Protein AF-A0A820ADG1-F1 (afdb_monomer_lite)

Sequence (226 aa):
MTRKYEKYTCQFKHDVLQEYRPGIYGYGFKALAKRFKIKGGHKLIMSCYRRWKGGVDSLKPTSKGCRSHTMTRQQVRHYILEFVGLMNNKYVAVDYNVSQEHIESVLKRKVPIRTIRRYGKECGITWKKPSEITSRDDTQPTAYAKRYDFVGAINGSQSIACMTLTPEDRNKWRIKGVRQRVINKWITDTLAPAINRLNIDNIYLICDKSRAHNKANMIQALRAGK

Foldseek 3Di:
DPPLLPPDQLVRLLVLLVQADPPDPCRQLQNSCVVVVRPVHSVNNVVQNVQDPNDSVSNPPDPPPDPPQPDDPVLLCVLQVVVLVVCVVLVHQDDLVNSQVSSCVVVVDHDDSVSSVVSCVVVVNDRDDPDPPPPDDVPDQPSDQFAKKKKWKDDDLDTQDIDIQTPVNCVVVVHPYDDPVNVVCCCVPPVVVSCVVVVDDDMDMDTDPDRPRDPVVVVVVNVVSD

pLDDT: mean 76.17, std 16.76, range [34.78, 95.75]

Organism: NCBI:txid392033

Secondary structure (DSSP, 8-state):
---TTTTS-HHHHHHHHHT--TT-TT-SHHHHHHHTT-TTHHHHHHHHHTT--SSGGGGS---------SS-HHHHIIIIIIHHHHHHHTTPPPPHHHHHHHHHHHHTS---HHHHHHHHHHTT-------------TTS--SS----EEEEEEETTEEEEEEEE-HHHHHHTT-SS--HHHHHHHIIIIIHHHHHHHT----EEEEE-S----HHHHHHHHHHT-

Structure (mmCIF, N/CA/C/O backbone):
data_AF-A0A820ADG1-F1
#
_entry.id   AF-A0A820ADG1-F1
#
loop_
_atom_site.group_PDB
_atom_site.id
_atom_site.type_symbol
_atom_site.label_atom_id
_atom_site.label_alt_id
_atom_site.label_comp_id
_atom_site.label_asym_id
_atom_site.label_entity_id
_atom_site.label_seq_id
_atom_site.pdbx_PDB_ins_code
_atom_site.Cartn_x
_atom_site.Cartn_y
_atom_site.Cartn_z
_atom_site.occupancy
_atom_site.B_iso_or_equiv
_atom_site.auth_seq_id
_atom_site.auth_comp_id
_atom_site.auth_asym_id
_atom_site.auth_atom_id
_atom_site.pdbx_PDB_model_num
ATOM 1 N N . MET A 1 1 ? -17.536 -9.922 18.199 1.00 36.53 1 MET A N 1
ATOM 2 C CA . MET A 1 1 ? -18.024 -9.525 19.541 1.00 36.53 1 MET A CA 1
ATOM 3 C C . MET A 1 1 ? -18.567 -8.101 19.494 1.00 36.53 1 MET A C 1
ATOM 5 O O . MET A 1 1 ? -17.816 -7.149 19.686 1.00 36.53 1 MET A O 1
ATOM 9 N N . THR A 1 2 ? -19.857 -7.940 19.206 1.00 39.31 2 THR A N 1
ATOM 10 C CA . THR A 1 2 ? -20.570 -6.656 19.297 1.00 39.31 2 THR A CA 1
ATOM 11 C C . THR A 1 2 ? -20.499 -6.187 20.748 1.00 39.31 2 THR A C 1
ATOM 13 O O . THR A 1 2 ? -20.926 -6.898 21.663 1.00 39.31 2 THR A O 1
ATOM 16 N N . ARG A 1 3 ? -19.857 -5.044 21.010 1.00 50.53 3 ARG A N 1
ATOM 17 C CA . ARG A 1 3 ? -19.701 -4.560 22.388 1.00 50.53 3 ARG A CA 1
ATOM 18 C C . ARG A 1 3 ? -21.098 -4.298 22.952 1.00 50.53 3 ARG A C 1
ATOM 20 O O . ARG A 1 3 ? -21.907 -3.647 22.302 1.00 50.53 3 ARG A O 1
ATOM 27 N N . LYS A 1 4 ? -21.354 -4.721 24.197 1.00 53.72 4 LYS A N 1
ATOM 28 C CA . LYS A 1 4 ? -22.643 -4.569 24.920 1.00 53.72 4 LYS A CA 1
ATOM 29 C C . LYS A 1 4 ? -23.212 -3.126 24.961 1.00 53.72 4 LYS A C 1
ATOM 31 O O . LYS A 1 4 ? -24.326 -2.930 25.429 1.00 53.72 4 LYS A O 1
ATOM 36 N N . TYR A 1 5 ? -22.453 -2.132 24.493 1.00 53.31 5 TYR A N 1
ATOM 37 C CA . TYR A 1 5 ? -22.743 -0.696 24.495 1.00 53.31 5 TYR A CA 1
ATOM 38 C C . TYR A 1 5 ? -23.613 -0.208 23.325 1.00 53.31 5 TYR A C 1
ATOM 40 O O . TYR A 1 5 ? -24.281 0.817 23.473 1.00 53.31 5 TYR A O 1
ATOM 48 N N . GLU A 1 6 ? -23.597 -0.902 22.183 1.00 63.75 6 GLU A N 1
ATOM 49 C CA . GLU A 1 6 ? -24.276 -0.460 20.947 1.00 63.75 6 GLU A CA 1
ATOM 50 C C . GLU A 1 6 ? -25.768 -0.800 20.922 1.00 63.75 6 GLU A C 1
ATOM 52 O O . GLU A 1 6 ? -26.510 -0.241 20.128 1.00 63.75 6 GLU A O 1
ATOM 57 N N . LYS A 1 7 ? -26.232 -1.667 21.831 1.00 77.50 7 LYS A N 1
ATOM 58 C CA . LYS A 1 7 ? -27.628 -2.123 21.840 1.00 77.50 7 LYS A CA 1
ATOM 59 C C . LYS A 1 7 ? -28.633 -1.038 22.261 1.00 77.50 7 LYS A C 1
ATOM 61 O O . LYS A 1 7 ? -29.805 -1.142 21.928 1.00 77.50 7 LYS A O 1
ATOM 66 N N . TYR A 1 8 ? -28.201 -0.029 23.015 1.00 85.75 8 TYR A N 1
ATOM 67 C CA . TYR A 1 8 ? -29.094 0.985 23.582 1.00 85.75 8 TYR A CA 1
ATOM 68 C C . TYR A 1 8 ? -28.907 2.331 22.880 1.00 85.75 8 TYR A C 1
ATOM 70 O O . TYR A 1 8 ? -27.770 2.817 22.775 1.00 85.75 8 TYR A O 1
ATOM 78 N N . THR A 1 9 ? -30.020 2.932 22.453 1.00 89.31 9 THR A N 1
ATOM 79 C CA . THR A 1 9 ? -30.062 4.257 21.822 1.00 89.31 9 THR A CA 1
ATOM 80 C C . THR A 1 9 ? -29.519 5.332 22.769 1.00 89.31 9 THR A C 1
ATOM 82 O O . THR A 1 9 ? -29.516 5.169 23.993 1.00 89.31 9 THR A O 1
ATOM 85 N N . CYS A 1 10 ? -29.001 6.432 22.212 1.00 90.19 10 CYS A N 1
ATOM 86 C CA . CYS A 1 10 ? -28.479 7.537 23.026 1.00 90.19 10 CYS A CA 1
ATOM 87 C C . CYS A 1 10 ? -29.585 8.190 23.860 1.00 90.19 10 CYS A C 1
ATOM 89 O O . CYS A 1 10 ? -29.335 8.530 25.012 1.00 90.19 10 CYS A O 1
ATOM 91 N N . GLN A 1 11 ? -30.799 8.268 23.307 1.00 91.12 11 GLN A N 1
ATOM 92 C CA . GLN A 1 11 ? -31.975 8.776 24.008 1.00 91.12 11 GLN A CA 1
ATOM 93 C C . GLN A 1 11 ? -32.309 7.924 25.234 1.00 91.12 11 GLN A C 1
ATOM 95 O O . GLN A 1 11 ? -32.298 8.431 26.343 1.00 91.12 11 GLN A O 1
ATOM 100 N N . PHE A 1 12 ? -32.423 6.603 25.073 1.00 92.56 12 PHE A N 1
A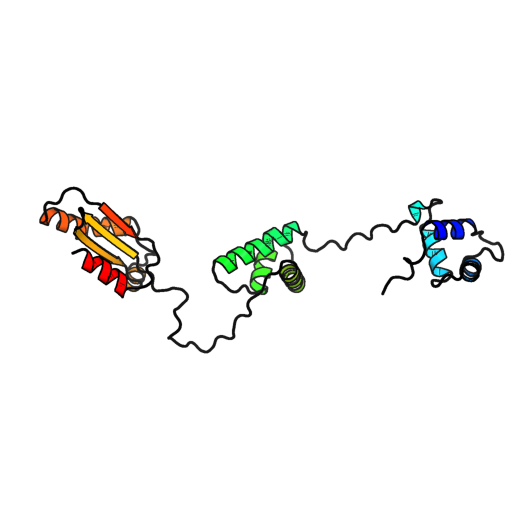TOM 101 C CA . PHE A 1 12 ? -32.692 5.710 26.202 1.00 92.56 12 PHE A CA 1
ATOM 102 C C . PHE A 1 12 ? -31.640 5.834 27.314 1.00 92.56 12 PHE A C 1
ATOM 104 O O . PHE A 1 12 ? -31.956 5.818 28.500 1.00 92.56 12 PHE A O 1
ATOM 111 N N . LYS A 1 13 ? -30.358 5.964 26.944 1.00 92.25 13 LYS A N 1
ATOM 112 C CA . LYS A 1 13 ? -29.290 6.198 27.926 1.00 92.25 13 LYS A CA 1
ATOM 113 C C . LYS A 1 13 ? -29.476 7.531 28.649 1.00 92.25 13 LYS A C 1
ATOM 115 O O . LYS A 1 13 ? -29.182 7.590 29.834 1.00 92.25 13 LYS A O 1
ATOM 120 N N . HIS A 1 14 ? -29.908 8.574 27.948 1.00 93.88 14 HIS A N 1
ATOM 121 C CA . HIS A 1 14 ? -30.173 9.880 28.536 1.00 93.88 14 HIS A CA 1
ATOM 122 C C . HIS A 1 14 ? -31.336 9.821 29.528 1.00 93.88 14 HIS A C 1
ATOM 124 O O . HIS A 1 14 ? -31.153 10.237 30.667 1.00 93.88 14 HIS A O 1
ATOM 130 N N . ASP A 1 15 ? -32.455 9.213 29.140 1.00 94.44 15 ASP A N 1
ATOM 131 C CA . ASP A 1 15 ? -33.653 9.105 29.979 1.00 94.44 15 ASP A CA 1
ATOM 132 C C . ASP A 1 15 ? -33.337 8.350 31.288 1.00 94.44 15 ASP A C 1
ATOM 134 O O . ASP A 1 15 ? -33.620 8.824 32.387 1.00 94.44 15 ASP A O 1
ATOM 138 N N . VAL A 1 16 ? -32.612 7.225 31.198 1.00 93.44 16 VAL A N 1
ATOM 139 C CA . VAL A 1 16 ? -32.161 6.460 32.379 1.00 93.44 16 VAL A CA 1
ATOM 140 C C . VAL A 1 16 ? -31.232 7.279 33.285 1.00 93.44 16 VAL A C 1
ATOM 142 O O . VAL A 1 16 ? -31.225 7.083 34.500 1.00 93.44 16 VAL A O 1
ATOM 145 N N . LEU A 1 17 ? -30.408 8.164 32.716 1.00 94.50 17 LEU A N 1
ATOM 146 C CA . LEU A 1 17 ? -29.489 9.005 33.487 1.00 94.50 17 LEU A CA 1
ATOM 147 C C . LEU A 1 17 ? -30.190 10.206 34.130 1.00 94.50 17 LEU A C 1
ATOM 149 O O . LEU A 1 17 ? -29.756 10.623 35.199 1.00 94.50 17 LEU A O 1
ATOM 153 N N . GLN A 1 18 ? -31.271 10.722 33.541 1.00 95.75 18 GLN A N 1
ATOM 154 C CA . GLN A 1 18 ? -32.097 11.761 34.164 1.00 95.75 18 GLN A CA 1
ATOM 155 C C . GLN A 1 18 ? -32.815 11.254 35.423 1.00 95.75 18 GLN A C 1
ATOM 157 O O . GLN A 1 18 ? -32.995 12.011 36.374 1.00 95.75 18 GLN A O 1
ATOM 162 N N . GLU A 1 19 ? -33.174 9.968 35.472 1.00 94.50 19 GLU A N 1
ATOM 163 C CA . GLU A 1 19 ? -33.769 9.358 36.669 1.00 94.50 19 GLU A CA 1
ATOM 164 C C . GLU A 1 19 ? -32.768 9.142 37.815 1.00 94.50 19 GLU A C 1
ATOM 166 O O . GLU A 1 19 ? -33.169 8.870 38.947 1.00 94.50 19 GLU A O 1
ATOM 171 N N . TYR A 1 20 ? -31.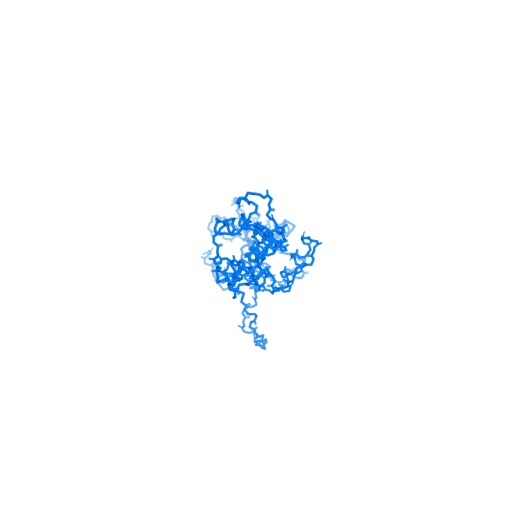462 9.237 37.559 1.00 95.31 20 TYR A N 1
ATOM 172 C CA . TYR A 1 20 ? -30.458 8.989 38.586 1.00 95.31 20 TYR A CA 1
ATOM 173 C C . TYR A 1 20 ? -30.462 10.081 39.660 1.00 95.31 20 TYR A C 1
ATOM 175 O O . TYR A 1 20 ? -30.206 11.251 39.384 1.00 95.31 20 TYR A O 1
ATOM 183 N N . ARG A 1 21 ? -30.676 9.669 40.916 1.00 93.38 21 ARG A N 1
ATOM 184 C CA . ARG A 1 21 ? -30.591 10.540 42.094 1.00 93.38 21 ARG A CA 1
ATOM 185 C C . ARG A 1 21 ? -29.588 9.962 43.097 1.00 93.38 21 ARG A C 1
ATOM 187 O O . ARG A 1 21 ? -29.836 8.877 43.635 1.00 93.38 21 ARG A O 1
ATOM 194 N N . PRO A 1 22 ? -28.447 10.631 43.348 1.00 92.62 22 PRO A N 1
ATOM 195 C CA . PRO A 1 22 ? -27.468 10.145 44.313 1.00 92.62 22 PRO A CA 1
ATOM 196 C C . PRO A 1 22 ? -28.061 10.162 45.730 1.00 92.62 22 PRO A C 1
ATOM 198 O O . PRO A 1 22 ? -28.777 11.085 46.097 1.00 92.62 22 PRO A O 1
ATOM 201 N N . GLY A 1 23 ? -27.777 9.125 46.521 1.00 90.00 23 GLY A N 1
ATOM 202 C CA . GLY A 1 23 ? -28.215 9.029 47.922 1.00 90.00 23 GLY A CA 1
ATOM 203 C C . GLY A 1 23 ? -29.664 8.578 48.147 1.00 90.00 23 GLY A C 1
ATOM 204 O O . GLY A 1 23 ? -30.010 8.256 49.278 1.00 90.00 23 GLY A O 1
ATOM 205 N N . ILE A 1 24 ? -30.498 8.476 47.105 1.00 94.06 24 ILE A N 1
ATOM 206 C CA . ILE A 1 24 ? -31.894 8.031 47.244 1.00 94.06 24 ILE A CA 1
ATOM 207 C C . ILE A 1 24 ? -32.010 6.531 46.948 1.00 94.06 24 ILE A C 1
ATOM 209 O O . ILE A 1 24 ? -31.574 6.038 45.899 1.00 94.06 24 ILE A O 1
ATOM 213 N N . TYR A 1 25 ? -32.631 5.790 47.870 1.00 91.62 25 TYR A N 1
ATOM 214 C CA . TYR A 1 25 ? -32.909 4.366 47.691 1.00 91.62 25 TYR A CA 1
ATOM 215 C C . TYR A 1 25 ? -33.755 4.125 46.429 1.00 91.62 25 TYR A C 1
ATOM 217 O O . TYR A 1 25 ? -34.696 4.858 46.145 1.00 91.62 25 TYR A O 1
ATOM 225 N N . GLY A 1 26 ? -33.402 3.109 45.637 1.00 91.69 26 GLY A N 1
ATOM 226 C CA . GLY A 1 26 ? -34.110 2.780 44.390 1.00 91.69 26 GLY A CA 1
ATOM 227 C C . GLY A 1 26 ? -33.706 3.596 43.152 1.00 91.69 26 GLY A C 1
ATOM 228 O O . GLY A 1 26 ? -33.963 3.142 42.038 1.00 91.69 26 GLY A O 1
ATOM 229 N N . TYR A 1 27 ? -32.987 4.714 43.310 1.00 94.31 27 TYR A N 1
ATOM 230 C CA . TYR A 1 27 ? -32.536 5.570 42.194 1.00 94.31 27 TYR A CA 1
ATOM 231 C C . TYR A 1 27 ? -31.029 5.488 41.912 1.00 94.31 27 TYR A C 1
ATOM 233 O O . TYR A 1 27 ? -30.509 6.156 41.020 1.00 94.31 27 TYR A O 1
ATOM 241 N N . GLY A 1 28 ? -30.304 4.628 42.633 1.00 95.00 28 GLY A N 1
ATOM 242 C CA . GLY A 1 28 ? -28.895 4.349 42.360 1.00 95.00 28 GLY A CA 1
ATOM 243 C C . GLY A 1 28 ? -28.675 3.508 41.093 1.00 95.00 28 GLY A C 1
ATOM 244 O O . GLY A 1 28 ? -29.550 2.761 40.652 1.00 95.00 28 GLY A O 1
ATOM 245 N N . PHE A 1 29 ? -27.454 3.522 40.542 1.00 95.19 29 PHE A N 1
ATOM 246 C CA . PHE A 1 29 ? -27.116 2.808 39.296 1.00 95.19 29 PHE A CA 1
ATOM 247 C C . PHE A 1 29 ? -27.457 1.307 39.303 1.00 95.19 29 PHE A C 1
ATOM 249 O O . PHE A 1 29 ? -27.798 0.743 38.264 1.00 95.19 29 PHE A O 1
ATOM 256 N N . LYS A 1 30 ? -27.355 0.632 40.457 1.00 95.00 30 LYS A N 1
ATOM 257 C CA . LYS A 1 30 ? -27.732 -0.788 40.600 1.00 95.00 30 LYS A CA 1
ATOM 258 C C . LYS A 1 30 ? -29.237 -0.999 40.453 1.00 95.00 30 LYS A C 1
ATOM 260 O O . LYS A 1 30 ? -29.646 -1.920 39.748 1.00 95.00 30 LYS A O 1
ATOM 265 N N . ALA A 1 31 ? -30.035 -0.143 41.082 1.00 95.00 31 ALA A N 1
ATOM 266 C CA . ALA A 1 31 ? -31.487 -0.220 41.031 1.00 95.00 31 ALA A CA 1
ATOM 267 C C . ALA A 1 31 ? -32.005 0.114 39.626 1.00 95.00 31 ALA A C 1
ATOM 269 O O . ALA A 1 31 ? -32.761 -0.673 39.059 1.00 95.00 31 ALA A O 1
ATOM 270 N N . LEU A 1 32 ? -31.485 1.181 39.008 1.00 94.69 32 LEU A N 1
ATOM 271 C CA . LEU A 1 32 ? -31.807 1.541 37.624 1.00 94.69 32 LEU A CA 1
ATOM 272 C C . LEU A 1 32 ? -31.445 0.415 36.646 1.00 94.69 32 LEU A C 1
ATOM 274 O O . LEU A 1 32 ? -32.264 0.017 35.823 1.00 94.69 32 LEU A O 1
ATOM 278 N N . ALA A 1 33 ? -30.259 -0.187 36.774 1.00 94.75 33 ALA A N 1
ATOM 279 C CA . ALA A 1 33 ? -29.868 -1.299 35.908 1.00 94.75 33 ALA A CA 1
ATOM 280 C C . ALA A 1 33 ? -30.794 -2.519 36.034 1.00 94.75 33 ALA A C 1
ATOM 282 O O . ALA A 1 33 ? -31.045 -3.190 35.030 1.00 94.75 33 ALA A O 1
ATOM 283 N N . LYS A 1 34 ? -31.299 -2.802 37.244 1.00 94.56 34 LYS A N 1
ATOM 284 C CA . LYS A 1 34 ? -32.263 -3.880 37.496 1.00 94.56 34 LYS A CA 1
ATOM 285 C C . LYS A 1 34 ? -33.636 -3.540 36.908 1.00 94.56 34 LYS A C 1
ATOM 287 O O . LYS A 1 34 ? -34.185 -4.357 36.174 1.00 94.56 34 LYS A O 1
ATOM 292 N N . ARG A 1 35 ? -34.145 -2.330 37.167 1.00 94.12 35 ARG A N 1
ATOM 293 C CA . ARG A 1 35 ? -35.450 -1.837 36.690 1.00 94.12 35 ARG A CA 1
ATOM 294 C C . ARG A 1 35 ? -35.535 -1.842 35.163 1.00 94.12 35 ARG A C 1
ATOM 296 O O . ARG A 1 35 ? -36.468 -2.400 34.601 1.00 94.12 35 ARG A O 1
ATOM 303 N N . PHE A 1 36 ? -34.500 -1.331 34.500 1.00 92.12 36 PHE A N 1
ATOM 304 C CA . PHE A 1 36 ? -34.411 -1.259 33.039 1.00 92.12 36 PHE A CA 1
ATOM 305 C C . PHE A 1 36 ? -33.812 -2.516 32.377 1.00 92.12 36 PHE A C 1
ATOM 307 O O . PHE A 1 36 ? -33.545 -2.513 31.175 1.00 92.12 36 PHE A O 1
ATOM 314 N N . LYS A 1 37 ? -33.571 -3.596 33.139 1.00 92.56 37 LYS A N 1
ATOM 315 C CA . LYS A 1 37 ? -33.040 -4.887 32.647 1.00 92.56 37 LYS A CA 1
ATOM 316 C C . LYS A 1 37 ? -31.801 -4.733 31.742 1.00 92.56 37 LYS A C 1
ATOM 318 O O . LYS A 1 37 ? -31.678 -5.350 30.679 1.00 92.56 37 LYS A O 1
ATOM 323 N N . ILE A 1 38 ? -30.851 -3.892 32.155 1.00 89.62 38 ILE A N 1
ATOM 324 C CA . ILE A 1 38 ? -29.681 -3.548 31.339 1.00 89.62 38 ILE A CA 1
ATOM 325 C C . ILE A 1 38 ? -28.630 -4.667 31.404 1.00 89.62 38 ILE A C 1
ATOM 327 O O . ILE A 1 38 ? -28.031 -4.908 32.450 1.00 89.62 38 ILE A O 1
ATOM 331 N N . LYS A 1 39 ? -28.311 -5.310 30.265 1.00 85.81 39 LYS A N 1
ATOM 332 C CA . LYS A 1 39 ? -27.361 -6.451 30.190 1.00 85.81 39 LYS A CA 1
ATOM 333 C C . LYS A 1 39 ? -25.923 -6.121 30.631 1.00 85.81 39 LYS A C 1
ATOM 335 O O . LYS A 1 39 ? -25.138 -7.023 30.919 1.00 85.81 39 LYS A O 1
ATOM 340 N N . GLY A 1 40 ? -25.541 -4.844 30.626 1.00 82.94 40 GLY A N 1
ATOM 341 C CA . GLY A 1 40 ? -24.247 -4.357 31.125 1.00 82.94 40 GLY A CA 1
ATOM 342 C C . GLY A 1 40 ? -24.234 -4.020 32.621 1.00 82.94 40 GLY A C 1
ATOM 343 O O . GLY A 1 40 ? -23.177 -3.680 33.156 1.00 82.94 40 GLY A O 1
ATOM 344 N N . GLY A 1 41 ? -25.389 -4.108 33.287 1.00 91.69 41 GLY A N 1
ATOM 345 C CA . GLY A 1 41 ? -25.562 -3.781 34.696 1.00 91.69 41 GLY A CA 1
ATOM 346 C C . GLY A 1 41 ? -25.236 -2.323 35.036 1.00 91.69 41 GLY A C 1
ATOM 347 O O . GLY A 1 41 ? -25.124 -1.453 34.171 1.00 91.69 41 GLY A O 1
ATOM 348 N N . HIS A 1 42 ? -25.025 -2.068 36.328 1.00 92.38 42 HIS A N 1
ATOM 349 C CA . HIS A 1 42 ? -24.721 -0.735 36.858 1.00 92.38 42 HIS A CA 1
ATOM 350 C C . HIS A 1 42 ? -23.409 -0.144 36.320 1.00 92.38 42 HIS A C 1
ATOM 352 O O . HIS A 1 42 ? -23.300 1.070 36.185 1.00 92.38 42 HIS A O 1
ATOM 358 N N . LYS A 1 43 ? -22.422 -0.985 35.968 1.00 92.88 43 LYS A N 1
ATOM 359 C CA . LYS A 1 43 ? -21.133 -0.537 35.410 1.00 92.88 43 LYS A CA 1
ATOM 360 C C . LYS A 1 43 ? -21.313 0.213 34.088 1.00 92.88 43 LYS A C 1
ATOM 362 O O . LYS A 1 43 ? -20.582 1.165 33.827 1.00 92.88 43 LYS A O 1
ATOM 367 N N . LEU A 1 44 ? -22.290 -0.201 33.273 1.00 90.31 44 LEU A N 1
ATOM 368 C CA . LEU A 1 44 ? -22.624 0.470 32.016 1.00 90.31 44 LEU A CA 1
ATOM 369 C C . LEU A 1 44 ? -23.220 1.857 32.262 1.00 90.31 44 LEU A C 1
ATOM 371 O O . LEU A 1 44 ? -22.814 2.820 31.619 1.00 90.31 44 LEU A O 1
ATOM 375 N N . ILE A 1 45 ? -24.167 1.958 33.197 1.00 92.06 45 ILE A N 1
ATOM 376 C CA . ILE A 1 45 ? -24.803 3.236 33.532 1.00 92.06 45 ILE A CA 1
ATOM 377 C C . ILE A 1 45 ? -23.761 4.184 34.124 1.00 92.06 45 ILE A C 1
ATOM 379 O O . ILE A 1 45 ? -23.636 5.310 33.662 1.00 92.06 45 ILE A O 1
ATOM 383 N N . MET A 1 46 ? -22.929 3.700 35.048 1.00 93.44 46 MET A N 1
ATOM 384 C CA . MET A 1 46 ? -21.858 4.487 35.660 1.00 93.44 46 MET A CA 1
ATOM 385 C C . MET A 1 46 ? -20.860 5.027 34.621 1.00 93.44 46 MET A C 1
ATOM 387 O O . MET A 1 46 ? -20.454 6.184 34.701 1.00 93.44 46 MET A O 1
ATOM 391 N N . SER A 1 47 ? -20.467 4.227 33.622 1.00 90.75 47 SER A N 1
AT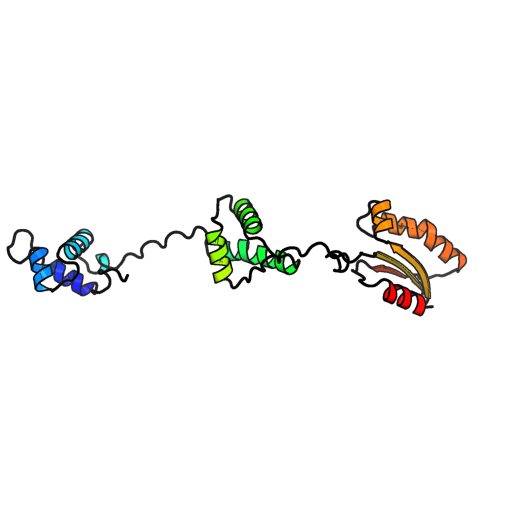OM 392 C CA . SER A 1 47 ? -19.561 4.692 32.559 1.00 90.75 47 SER A CA 1
ATOM 393 C C . SER A 1 47 ? -20.223 5.662 31.575 1.00 90.75 47 SER A C 1
ATOM 395 O O . SER A 1 47 ? -19.535 6.478 30.958 1.00 90.75 47 SER A O 1
ATOM 397 N N . CYS A 1 48 ? -21.547 5.594 31.414 1.00 90.75 48 CYS A N 1
ATOM 398 C CA . CYS A 1 48 ? -22.306 6.590 30.662 1.00 90.75 48 CYS A CA 1
ATOM 399 C C . CYS A 1 48 ? -22.441 7.887 31.461 1.00 90.75 48 CYS A C 1
ATOM 401 O O . CYS A 1 48 ? -22.110 8.932 30.920 1.00 90.75 48 CYS A O 1
ATOM 403 N N . TYR A 1 49 ? -22.788 7.810 32.748 1.00 93.69 49 TYR A N 1
ATOM 404 C CA . TYR A 1 49 ? -22.876 8.958 33.651 1.00 93.69 49 TYR A CA 1
ATOM 405 C C . TYR A 1 49 ? -21.567 9.755 33.691 1.00 93.69 49 TYR A C 1
ATOM 407 O O . TYR A 1 49 ? -21.579 10.961 33.501 1.00 93.69 49 TYR A O 1
ATOM 415 N N . ARG A 1 50 ? -20.411 9.083 33.803 1.00 92.94 50 ARG A N 1
ATOM 416 C CA . ARG A 1 50 ? -19.090 9.748 33.774 1.00 92.94 50 ARG A CA 1
ATOM 417 C C . ARG A 1 50 ? -18.795 10.524 32.484 1.00 92.94 50 ARG A C 1
ATOM 419 O O . ARG A 1 50 ? -17.958 11.417 32.501 1.00 92.94 50 ARG A O 1
ATOM 426 N N . ARG A 1 51 ? -19.409 10.145 31.360 1.00 89.69 51 ARG A N 1
ATOM 427 C CA . ARG A 1 51 ? -19.252 10.832 30.063 1.00 89.69 51 ARG A CA 1
ATOM 428 C C . ARG A 1 51 ? -20.364 11.845 29.800 1.00 89.69 51 ARG A C 1
ATOM 430 O O . ARG A 1 51 ? -20.221 12.675 28.908 1.00 89.69 51 ARG A O 1
ATOM 437 N N . TRP A 1 52 ? -21.464 11.744 30.536 1.00 93.44 52 TRP A N 1
ATOM 438 C CA . TRP A 1 52 ? -22.658 12.535 30.328 1.00 93.44 52 TRP A CA 1
ATOM 439 C C . TRP A 1 52 ? -22.441 13.951 30.855 1.00 93.44 52 TRP A C 1
ATOM 441 O O . TRP A 1 52 ? -22.123 14.150 32.022 1.00 93.44 52 TRP A O 1
ATOM 451 N N . LYS A 1 53 ? -22.617 14.936 29.976 1.00 91.44 53 LYS A N 1
ATOM 452 C CA . LYS A 1 53 ? -22.512 16.368 30.294 1.00 91.44 53 LYS A CA 1
ATOM 453 C C . LYS A 1 53 ? -23.888 17.044 30.311 1.00 91.44 53 LYS A C 1
ATOM 455 O O . LYS A 1 53 ? -24.023 18.177 29.873 1.00 91.44 53 LYS A O 1
ATOM 460 N N . GLY A 1 54 ? -24.930 16.315 30.711 1.00 90.19 54 GLY A N 1
ATOM 461 C CA . GLY A 1 54 ? -26.309 16.817 30.773 1.00 90.19 54 GLY A CA 1
ATOM 462 C C . GLY A 1 54 ? -27.123 16.681 29.478 1.00 90.19 54 GLY A C 1
ATOM 463 O O . GLY A 1 54 ? -28.342 16.622 29.551 1.00 90.19 54 GLY A O 1
ATOM 464 N N . GLY A 1 55 ? -26.494 16.523 28.307 1.00 91.56 55 GLY A N 1
ATOM 465 C CA . GLY A 1 55 ? -27.194 16.399 27.014 1.00 91.56 55 GLY A CA 1
ATOM 466 C C . GLY A 1 55 ? -27.048 15.037 26.323 1.00 91.56 55 GLY A C 1
ATOM 467 O O . GLY A 1 55 ? -26.077 14.311 26.562 1.00 91.56 55 GLY A O 1
ATOM 468 N N . VAL A 1 56 ? -27.976 14.708 25.417 1.00 91.56 56 VAL A N 1
ATOM 469 C CA . VAL A 1 56 ? -27.953 13.477 24.592 1.00 91.56 56 VAL A CA 1
ATOM 470 C C . VAL A 1 56 ? -26.681 13.394 23.739 1.00 91.56 56 VAL A C 1
ATOM 472 O O . VAL A 1 56 ? -26.106 12.317 23.573 1.00 91.56 56 VAL A O 1
ATOM 475 N N . ASP A 1 57 ? -26.185 14.536 23.258 1.00 87.19 5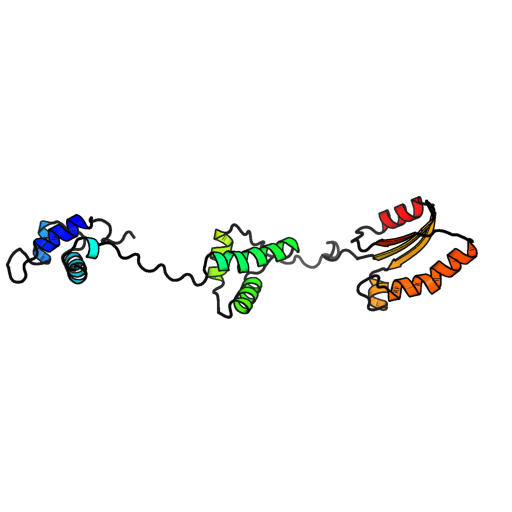7 ASP A N 1
ATOM 476 C CA . ASP A 1 57 ? -24.995 14.612 22.404 1.00 87.19 57 ASP A CA 1
ATOM 477 C C . ASP A 1 57 ? -23.731 14.078 23.076 1.00 87.19 57 ASP A C 1
ATOM 479 O O . ASP A 1 57 ? -22.911 13.428 22.430 1.00 87.19 57 ASP A O 1
ATOM 483 N N . SER A 1 58 ? -23.606 14.253 24.392 1.00 88.50 58 SER A N 1
ATOM 484 C CA . SER A 1 58 ? -22.460 13.743 25.157 1.00 88.50 58 SER A CA 1
ATOM 485 C C . SER A 1 58 ? -22.402 12.208 25.229 1.00 88.50 58 SER A C 1
ATOM 487 O O . SER A 1 58 ? -21.358 11.629 25.534 1.00 88.50 58 SER A O 1
ATOM 489 N N . LEU A 1 59 ? -23.513 11.534 24.916 1.00 87.88 59 LEU A N 1
ATOM 490 C CA . LEU A 1 59 ? -23.625 10.075 24.897 1.00 87.88 59 LEU A CA 1
ATOM 491 C C . LEU A 1 59 ? -23.437 9.480 23.502 1.00 87.88 59 LEU A C 1
ATOM 493 O O . LEU A 1 59 ? -23.321 8.250 23.389 1.00 87.88 59 LEU A O 1
ATOM 497 N N . LYS A 1 60 ? -23.379 10.320 22.457 1.00 85.69 60 LYS A N 1
ATOM 498 C CA . LYS A 1 60 ? -23.077 9.864 21.102 1.00 85.69 60 LYS A CA 1
ATOM 499 C C . LYS A 1 60 ? -21.725 9.148 21.113 1.00 85.69 60 LYS A C 1
ATOM 501 O O . LYS A 1 60 ? -20.797 9.567 21.814 1.00 85.69 60 LYS A O 1
ATOM 506 N N . PRO A 1 61 ? -21.595 8.021 20.395 1.00 77.69 61 PRO A N 1
ATOM 507 C CA . PRO A 1 61 ? -20.310 7.363 20.270 1.00 77.69 61 PRO A CA 1
ATOM 508 C C . PRO A 1 61 ? -19.343 8.358 19.634 1.00 77.69 61 PRO A C 1
ATOM 510 O O . PRO A 1 61 ? -19.487 8.707 18.466 1.00 77.69 61 PRO A O 1
ATOM 513 N N . THR A 1 62 ? -18.349 8.813 20.397 1.00 68.00 62 THR A N 1
ATOM 514 C CA . THR A 1 62 ? -17.189 9.453 19.795 1.00 68.00 62 THR A CA 1
ATOM 515 C C . THR A 1 62 ? -16.611 8.440 18.826 1.00 68.00 62 THR A C 1
ATOM 517 O O . THR A 1 62 ? -16.367 7.286 19.205 1.00 68.00 62 THR A O 1
ATOM 520 N N . SER A 1 63 ? -16.465 8.840 17.560 1.00 58.12 63 SER A N 1
ATOM 521 C CA . SER A 1 63 ? -15.743 8.053 16.571 1.00 58.12 63 SER A CA 1
ATOM 522 C C . SER A 1 63 ? -14.400 7.743 17.207 1.00 58.12 63 SER A C 1
ATOM 524 O O . SER A 1 63 ? -13.571 8.638 17.379 1.00 58.12 63 SER A O 1
ATOM 526 N N . LYS A 1 64 ? -14.218 6.507 17.683 1.00 56.22 64 LYS A N 1
ATOM 527 C CA . LYS A 1 64 ? -12.927 6.083 18.212 1.00 56.22 64 LYS A CA 1
ATOM 528 C C . LYS A 1 64 ? -11.967 6.377 17.090 1.00 56.22 64 LYS A C 1
ATOM 530 O O . LYS A 1 64 ? -12.170 5.816 16.014 1.00 56.22 64 LYS A O 1
ATOM 535 N N . GLY A 1 65 ? -11.029 7.295 17.335 1.00 43.50 65 GLY A N 1
ATOM 536 C CA . GLY A 1 65 ? -10.037 7.688 16.351 1.00 43.50 65 GLY A CA 1
ATOM 537 C C . GLY A 1 65 ? -9.577 6.416 15.674 1.00 43.50 65 GLY A C 1
ATOM 538 O O . GLY A 1 65 ? -9.122 5.488 16.355 1.00 43.50 65 GLY A O 1
ATOM 539 N N . CYS A 1 66 ? -9.872 6.306 14.375 1.00 45.78 66 CYS A N 1
ATOM 540 C CA . CYS A 1 66 ? -9.443 5.166 13.592 1.00 45.78 66 CYS A CA 1
ATOM 541 C C . CYS A 1 66 ? -7.973 4.991 13.936 1.00 45.78 66 CYS A C 1
ATOM 543 O O . CYS A 1 66 ? -7.234 5.972 13.845 1.00 45.78 66 CYS A O 1
ATOM 545 N N . ARG A 1 67 ? -7.575 3.801 14.419 1.00 53.06 67 ARG A N 1
ATOM 546 C CA . ARG A 1 67 ? -6.158 3.485 14.642 1.00 53.06 67 ARG A CA 1
ATOM 547 C C . ARG A 1 67 ? -5.427 4.034 13.435 1.00 53.06 67 ARG A C 1
ATOM 549 O O . ARG A 1 67 ? -5.723 3.565 12.332 1.00 53.06 67 ARG A O 1
ATOM 556 N N . SER A 1 68 ? -4.590 5.051 13.645 1.00 54.44 68 SER A N 1
ATOM 557 C CA . SER A 1 68 ? -3.892 5.724 12.562 1.00 54.44 68 SER A CA 1
ATOM 558 C C . SER A 1 68 ? -3.233 4.621 11.757 1.00 54.44 68 SER A C 1
ATOM 560 O O . SER A 1 68 ? -2.424 3.843 12.268 1.00 54.44 68 SER A O 1
ATOM 562 N N . HIS A 1 69 ? -3.722 4.416 10.536 1.00 57.50 69 HIS A N 1
ATOM 563 C CA . HIS A 1 69 ? -3.116 3.413 9.691 1.00 57.50 69 HIS A CA 1
ATOM 564 C C . HIS A 1 69 ? -1.671 3.843 9.503 1.00 57.50 69 HIS A C 1
ATOM 566 O O . HIS A 1 69 ? -1.400 5.013 9.239 1.00 57.50 69 HIS A O 1
ATOM 572 N N . THR A 1 70 ? -0.746 2.896 9.667 1.00 65.44 70 THR A N 1
ATOM 573 C CA . THR A 1 70 ? 0.688 3.146 9.496 1.00 65.44 70 THR A CA 1
ATOM 574 C C . THR A 1 70 ? 0.967 3.827 8.155 1.00 65.44 70 THR A C 1
ATOM 576 O O . THR A 1 70 ? 1.919 4.584 8.053 1.00 65.44 70 THR A O 1
ATOM 579 N N . MET A 1 71 ? 0.105 3.623 7.151 1.00 69.38 71 MET A N 1
ATOM 580 C CA . MET A 1 71 ? 0.096 4.356 5.889 1.00 69.38 71 MET A CA 1
ATOM 581 C C . MET A 1 71 ? -1.308 4.872 5.561 1.00 69.38 71 MET A C 1
ATOM 583 O O . MET A 1 71 ? -2.305 4.182 5.792 1.00 69.38 71 MET A O 1
ATOM 587 N N . THR A 1 72 ? -1.393 6.067 4.973 1.00 78.69 72 THR A N 1
ATOM 588 C CA . THR A 1 72 ? -2.644 6.546 4.366 1.00 78.69 72 THR A CA 1
ATOM 589 C C . THR A 1 72 ? -2.948 5.751 3.092 1.00 78.69 72 THR A C 1
ATOM 591 O O . THR A 1 72 ? -2.046 5.194 2.464 1.00 78.69 72 THR A O 1
ATOM 594 N N . ARG A 1 73 ? -4.215 5.707 2.659 1.00 72.19 73 ARG A N 1
ATOM 595 C CA . ARG A 1 73 ? -4.590 5.038 1.395 1.00 72.19 73 ARG A CA 1
ATOM 596 C C . ARG A 1 73 ? -3.843 5.605 0.182 1.00 72.19 73 ARG A C 1
ATOM 598 O O . ARG A 1 73 ? -3.477 4.849 -0.710 1.00 72.19 73 ARG A O 1
ATOM 605 N N . GLN A 1 74 ? -3.589 6.914 0.165 1.00 78.88 74 GLN A N 1
ATOM 606 C CA . GLN A 1 74 ? -2.809 7.562 -0.893 1.00 78.88 74 GLN A CA 1
ATOM 607 C C . GLN A 1 74 ? -1.354 7.078 -0.898 1.00 78.88 74 GLN A C 1
ATOM 609 O O . GLN A 1 74 ? -0.843 6.717 -1.952 1.00 78.88 74 GLN A O 1
ATOM 614 N N . GLN A 1 75 ? -0.721 6.980 0.276 1.00 81.19 75 GLN A N 1
ATOM 615 C CA . GLN A 1 75 ? 0.639 6.443 0.400 1.00 81.19 75 GLN A CA 1
ATOM 616 C C . GLN A 1 75 ? 0.715 4.979 -0.042 1.00 81.19 75 GLN A C 1
ATOM 618 O O . GLN A 1 75 ? 1.677 4.583 -0.690 1.00 81.19 75 GLN A O 1
ATOM 623 N N . VAL A 1 76 ? -0.300 4.175 0.282 1.00 77.31 76 VAL A N 1
ATOM 624 C CA . VAL A 1 76 ? -0.396 2.785 -0.189 1.00 77.31 76 VAL A CA 1
ATOM 625 C C . VAL A 1 76 ? -0.460 2.735 -1.710 1.00 77.31 76 VAL A C 1
ATOM 627 O O . VAL A 1 76 ? 0.282 1.979 -2.330 1.00 77.31 76 VAL A O 1
ATOM 630 N N . ARG A 1 77 ? -1.315 3.561 -2.318 1.00 77.38 77 ARG A N 1
ATOM 631 C CA . ARG A 1 77 ? -1.474 3.591 -3.770 1.00 77.38 77 ARG A CA 1
ATOM 632 C C . ARG A 1 77 ? -0.185 4.002 -4.473 1.00 77.38 77 ARG A C 1
ATOM 634 O O . ARG A 1 77 ? 0.251 3.294 -5.366 1.00 77.38 77 ARG A O 1
ATOM 641 N N . HIS A 1 78 ? 0.436 5.091 -4.042 1.00 81.31 78 HIS A N 1
ATOM 642 C CA . HIS A 1 78 ? 1.628 5.606 -4.704 1.00 81.31 78 HIS A CA 1
ATOM 643 C C . HIS A 1 78 ? 2.828 4.666 -4.511 1.00 81.31 78 HIS A C 1
ATOM 645 O O . HIS A 1 78 ? 3.393 4.175 -5.476 1.00 81.31 78 HIS A O 1
ATOM 651 N N . TYR A 1 79 ? 3.165 4.298 -3.272 1.00 82.88 79 TYR A N 1
ATOM 652 C CA . TYR A 1 79 ? 4.419 3.580 -3.015 1.00 82.88 79 TYR A CA 1
ATOM 653 C C . TYR A 1 79 ? 4.344 2.067 -3.222 1.00 82.88 79 TYR A C 1
ATOM 655 O O . TYR A 1 79 ? 5.363 1.450 -3.513 1.00 82.88 79 TYR A O 1
ATOM 663 N N . ILE A 1 80 ? 3.168 1.451 -3.061 1.00 80.69 80 ILE A N 1
ATOM 664 C CA . ILE A 1 80 ? 3.025 -0.003 -3.228 1.00 80.69 80 ILE A CA 1
ATOM 665 C C . ILE A 1 80 ? 2.565 -0.328 -4.647 1.00 80.69 80 ILE A C 1
ATOM 667 O O . ILE A 1 80 ? 3.198 -1.147 -5.309 1.00 80.69 80 ILE A O 1
ATOM 671 N N . LEU A 1 81 ? 1.489 0.300 -5.137 1.00 80.19 81 LEU A N 1
ATOM 672 C CA . LEU A 1 81 ? 0.930 -0.081 -6.439 1.00 80.19 81 LEU A CA 1
ATOM 673 C C . LEU A 1 81 ? 1.790 0.378 -7.608 1.00 80.19 81 LEU A C 1
ATOM 675 O O . LEU A 1 81 ? 1.957 -0.402 -8.541 1.00 80.19 81 LEU A O 1
ATOM 679 N N . GLU A 1 82 ? 2.361 1.585 -7.574 1.00 83.00 82 GLU A N 1
ATOM 680 C CA . GLU A 1 82 ? 3.237 2.016 -8.671 1.00 83.00 82 GLU A CA 1
ATOM 681 C C . GLU A 1 82 ? 4.521 1.196 -8.699 1.00 83.00 82 GLU A C 1
ATOM 683 O O . GLU A 1 82 ? 4.916 0.735 -9.765 1.00 83.00 82 GLU A O 1
ATOM 688 N N . PHE A 1 83 ? 5.131 0.928 -7.541 1.00 82.19 83 PHE A N 1
ATOM 689 C CA . PHE A 1 83 ? 6.327 0.090 -7.469 1.00 82.19 83 PHE A CA 1
ATOM 690 C C . PHE A 1 83 ? 6.064 -1.322 -8.007 1.00 82.19 83 PHE A C 1
ATOM 692 O O . PHE A 1 83 ? 6.786 -1.805 -8.880 1.00 82.19 83 PHE A O 1
ATOM 699 N N . VAL A 1 84 ? 4.990 -1.970 -7.547 1.00 75.88 84 VAL A N 1
ATOM 700 C CA . VAL A 1 84 ? 4.598 -3.297 -8.037 1.00 75.88 84 VAL A CA 1
ATOM 701 C C . VAL A 1 84 ? 4.247 -3.253 -9.524 1.00 75.88 84 VAL A C 1
ATOM 703 O O . VAL A 1 84 ? 4.652 -4.142 -10.267 1.00 75.88 84 VAL A O 1
ATOM 706 N N . GLY A 1 85 ? 3.547 -2.215 -9.984 1.00 73.75 85 GLY A N 1
ATOM 707 C CA . GLY A 1 85 ? 3.231 -2.007 -11.397 1.00 73.75 85 GLY A CA 1
ATOM 708 C C . GLY A 1 85 ? 4.487 -1.879 -12.259 1.00 73.75 85 GLY A C 1
ATOM 709 O O . GLY A 1 85 ? 4.605 -2.554 -13.278 1.00 73.75 85 GLY A O 1
ATOM 710 N N . LEU A 1 86 ? 5.472 -1.092 -11.822 1.00 79.31 86 LEU A N 1
ATOM 711 C CA . LEU A 1 86 ? 6.761 -0.934 -12.500 1.00 79.31 86 LEU A CA 1
ATOM 712 C C . LEU A 1 86 ? 7.539 -2.250 -12.577 1.00 79.31 86 LEU A C 1
ATOM 714 O O . LEU A 1 86 ? 8.167 -2.529 -13.599 1.00 79.31 86 LEU A O 1
ATOM 718 N N . MET A 1 87 ? 7.507 -3.060 -11.521 1.00 74.38 87 MET A N 1
ATOM 719 C CA . MET A 1 87 ? 8.192 -4.353 -11.497 1.00 74.38 87 MET A CA 1
ATOM 720 C C . MET A 1 87 ? 7.469 -5.410 -12.341 1.00 74.38 87 MET A C 1
ATOM 722 O O . MET A 1 87 ? 8.115 -6.132 -13.102 1.00 74.38 87 MET A O 1
ATOM 726 N N . ASN A 1 88 ? 6.135 -5.436 -12.301 1.00 70.44 88 ASN A N 1
ATOM 727 C CA . ASN A 1 88 ? 5.316 -6.292 -13.158 1.00 70.44 88 ASN A CA 1
ATOM 728 C C . ASN A 1 88 ? 5.478 -5.930 -14.642 1.00 70.44 88 ASN A C 1
ATOM 730 O O . ASN A 1 88 ? 5.614 -6.828 -15.467 1.00 70.44 88 ASN A O 1
ATOM 734 N N . ASN A 1 89 ? 5.561 -4.638 -14.982 1.00 69.00 89 ASN A N 1
ATOM 735 C CA . ASN A 1 89 ? 5.861 -4.168 -16.342 1.00 69.00 89 ASN A CA 1
ATOM 736 C C . ASN A 1 89 ? 7.250 -4.613 -16.828 1.00 69.00 89 ASN A C 1
ATOM 738 O O . ASN A 1 89 ? 7.490 -4.723 -18.028 1.00 69.00 89 ASN A O 1
ATOM 742 N N . LYS A 1 90 ? 8.176 -4.883 -15.902 1.00 70.19 90 LYS A N 1
ATOM 743 C CA . LYS A 1 90 ? 9.495 -5.461 -16.193 1.00 70.19 90 LYS A CA 1
ATOM 744 C C . LYS A 1 90 ? 9.487 -6.995 -16.200 1.00 70.19 90 LYS A C 1
ATOM 746 O O . LYS A 1 90 ? 10.551 -7.585 -16.350 1.00 70.19 90 LYS A O 1
ATOM 751 N N . TYR A 1 91 ? 8.319 -7.630 -16.054 1.00 64.81 91 TYR A N 1
ATOM 752 C CA . TYR A 1 91 ? 8.134 -9.081 -15.937 1.00 64.81 91 TYR A CA 1
ATOM 753 C C . TYR A 1 91 ? 8.911 -9.718 -14.771 1.00 64.81 91 TYR A C 1
ATOM 755 O O . TYR A 1 91 ? 9.236 -10.903 -14.808 1.00 64.81 91 TYR A O 1
ATOM 763 N N . VAL A 1 92 ? 9.200 -8.947 -13.718 1.00 65.69 92 VAL A N 1
ATOM 764 C CA . VAL A 1 92 ? 9.918 -9.429 -12.533 1.00 65.69 92 VAL A CA 1
ATOM 765 C C . VAL A 1 92 ? 8.910 -9.778 -11.444 1.00 65.69 92 VAL A C 1
ATOM 767 O O . VAL A 1 92 ? 8.102 -8.938 -11.049 1.00 65.69 92 VAL A O 1
ATOM 770 N N . ALA A 1 93 ? 8.964 -11.012 -10.935 1.00 67.25 93 ALA A N 1
ATOM 771 C CA . ALA A 1 93 ? 8.198 -11.390 -9.752 1.00 67.25 93 ALA A CA 1
ATOM 772 C C . ALA A 1 93 ? 8.693 -10.581 -8.544 1.00 67.25 93 ALA A C 1
ATOM 774 O O . ALA A 1 93 ? 9.889 -10.540 -8.259 1.00 67.25 93 ALA A O 1
ATOM 775 N N . VAL A 1 94 ? 7.774 -9.913 -7.849 1.00 68.88 94 VAL A N 1
ATOM 776 C CA . VAL A 1 94 ? 8.127 -9.014 -6.748 1.00 68.88 94 VAL A CA 1
ATOM 777 C C . VAL A 1 94 ? 8.140 -9.781 -5.433 1.00 68.88 94 VAL A C 1
ATOM 779 O O . VAL A 1 94 ? 7.113 -10.314 -5.016 1.00 68.88 94 VAL A O 1
ATOM 782 N N . ASP A 1 95 ? 9.287 -9.807 -4.755 1.00 80.31 95 ASP A N 1
ATOM 783 C CA . ASP A 1 95 ? 9.357 -10.246 -3.362 1.00 80.31 95 ASP A CA 1
ATOM 784 C C . ASP A 1 95 ? 8.822 -9.133 -2.437 1.00 80.31 95 ASP A C 1
ATOM 786 O O . ASP A 1 95 ? 9.082 -7.935 -2.614 1.00 80.31 95 ASP A O 1
ATOM 790 N N . TYR A 1 96 ? 8.067 -9.539 -1.419 1.00 81.06 96 TYR A N 1
ATOM 791 C CA . TYR A 1 96 ? 7.611 -8.663 -0.348 1.00 81.06 96 TYR A CA 1
ATOM 792 C C . TYR A 1 96 ? 8.770 -8.017 0.410 1.00 81.06 96 TYR A C 1
ATOM 794 O O . TYR A 1 96 ? 8.609 -6.882 0.851 1.00 81.06 96 TYR A O 1
ATOM 802 N N . ASN A 1 97 ? 9.909 -8.701 0.545 1.00 84.44 97 ASN A N 1
ATOM 803 C CA . ASN A 1 97 ? 11.085 -8.149 1.224 1.00 84.44 97 ASN A CA 1
ATOM 804 C C . ASN A 1 97 ? 11.660 -6.959 0.445 1.00 84.44 97 ASN A C 1
ATOM 806 O O . ASN A 1 97 ? 11.819 -5.875 0.997 1.00 84.44 97 ASN A O 1
ATOM 810 N N . VAL A 1 98 ? 11.832 -7.114 -0.870 1.00 84.56 98 VAL A N 1
ATOM 811 C CA . VAL A 1 98 ? 12.300 -6.038 -1.762 1.00 84.56 98 VAL A CA 1
ATOM 812 C C . VAL A 1 98 ? 11.326 -4.857 -1.758 1.00 84.56 98 VAL A C 1
ATOM 814 O O . VAL A 1 98 ? 11.729 -3.696 -1.708 1.00 84.56 98 VAL A O 1
ATOM 817 N N . SER A 1 99 ? 10.020 -5.145 -1.763 1.00 83.81 99 SER A N 1
ATOM 818 C CA . SER A 1 99 ? 8.996 -4.099 -1.654 1.00 83.81 99 SER A CA 1
ATOM 819 C C . SER A 1 99 ? 9.083 -3.361 -0.319 1.00 83.81 99 SER A C 1
ATOM 821 O O . SER A 1 99 ? 8.941 -2.143 -0.282 1.00 83.81 99 SER A O 1
ATOM 823 N N . GLN A 1 100 ? 9.315 -4.084 0.778 1.00 87.44 100 GLN A N 1
ATOM 824 C CA . GLN A 1 100 ? 9.460 -3.496 2.103 1.00 87.44 100 GLN A CA 1
ATOM 825 C C . GLN A 1 100 ? 10.669 -2.569 2.167 1.00 87.44 100 GLN A C 1
ATOM 827 O O . GLN A 1 100 ? 10.502 -1.425 2.569 1.00 87.44 100 GLN A O 1
ATOM 832 N N . GLU A 1 101 ? 11.845 -3.019 1.735 1.00 87.94 101 GLU A N 1
ATOM 833 C CA . GLU A 1 101 ? 13.067 -2.205 1.735 1.00 87.94 101 GLU A CA 1
ATOM 834 C C . GLU A 1 101 ? 12.881 -0.909 0.939 1.00 87.94 101 GLU A C 1
ATOM 836 O O . GLU A 1 101 ? 13.230 0.176 1.410 1.00 87.94 101 GLU A O 1
ATOM 841 N N . HIS A 1 102 ? 12.240 -0.995 -0.231 1.00 86.94 102 HIS A N 1
ATOM 842 C CA . HIS A 1 102 ? 11.913 0.185 -1.022 1.00 86.94 102 HIS A CA 1
ATOM 843 C C . HIS A 1 102 ? 10.972 1.133 -0.264 1.00 86.94 102 HIS A C 1
ATOM 845 O O . HIS A 1 102 ? 11.269 2.318 -0.116 1.00 86.94 102 HIS A O 1
ATOM 851 N N . ILE A 1 103 ? 9.867 0.621 0.280 1.00 86.31 103 ILE A N 1
ATOM 852 C CA . ILE A 1 103 ? 8.887 1.424 1.023 1.00 86.31 103 ILE A CA 1
ATOM 853 C C . ILE A 1 103 ? 9.514 2.065 2.273 1.00 86.31 103 ILE A C 1
ATOM 855 O O . ILE A 1 103 ? 9.223 3.223 2.578 1.00 86.31 103 ILE A O 1
ATOM 859 N N . GLU A 1 104 ? 10.378 1.344 2.987 1.00 89.06 104 GLU A N 1
ATOM 860 C CA . GLU A 1 104 ? 11.084 1.845 4.169 1.00 89.06 104 GLU A CA 1
ATOM 861 C C . GLU A 1 104 ? 12.097 2.935 3.804 1.00 89.06 104 GLU A C 1
ATOM 863 O O . GLU A 1 104 ? 12.160 3.951 4.500 1.00 89.06 104 GLU A O 1
ATOM 868 N N . SER A 1 105 ? 12.809 2.786 2.679 1.00 88.19 105 SER A N 1
ATOM 869 C CA . SER A 1 105 ? 13.737 3.804 2.165 1.00 88.19 105 SER A CA 1
ATOM 870 C C . SER A 1 105 ? 13.033 5.119 1.817 1.00 88.19 105 SER A C 1
ATOM 872 O O . SER A 1 105 ? 13.528 6.198 2.144 1.00 88.19 105 SER A O 1
ATOM 874 N N . VAL A 1 106 ? 11.838 5.038 1.225 1.00 87.19 106 VAL A N 1
ATOM 875 C CA . VAL A 1 106 ? 11.082 6.211 0.774 1.00 87.19 106 VAL A CA 1
ATOM 876 C C . VAL A 1 106 ? 10.348 6.887 1.931 1.00 87.19 106 VAL A C 1
ATOM 878 O O . VAL A 1 106 ? 10.371 8.110 2.061 1.00 87.19 106 VAL A O 1
ATOM 881 N N . LEU A 1 107 ? 9.708 6.106 2.805 1.00 84.00 107 LEU A N 1
ATOM 882 C CA . LEU A 1 107 ? 8.938 6.639 3.933 1.00 84.00 107 LEU A CA 1
ATOM 883 C C . LEU A 1 107 ? 9.790 6.939 5.173 1.00 84.00 107 LEU A C 1
ATOM 885 O O . LEU A 1 107 ? 9.252 7.490 6.135 1.00 84.00 107 LEU A O 1
ATOM 889 N N . LYS A 1 108 ? 11.074 6.554 5.180 1.00 86.44 108 LYS A N 1
ATOM 890 C CA . LYS A 1 108 ? 12.009 6.705 6.311 1.00 86.44 108 LYS A CA 1
ATOM 891 C C . LYS A 1 108 ? 11.454 6.164 7.634 1.00 86.44 108 LYS A C 1
ATOM 893 O O . LYS A 1 108 ? 11.716 6.699 8.709 1.00 86.44 108 LYS A O 1
ATOM 898 N N . ARG A 1 109 ? 10.638 5.112 7.561 1.00 83.75 109 ARG A N 1
ATOM 899 C CA . ARG A 1 109 ? 10.007 4.465 8.717 1.00 83.75 109 ARG A CA 1
ATOM 900 C C . ARG A 1 109 ? 9.834 2.985 8.450 1.00 83.75 109 ARG A C 1
ATOM 902 O O . ARG A 1 109 ? 9.553 2.592 7.322 1.00 83.75 109 ARG A O 1
ATOM 909 N N . LYS A 1 110 ? 9.913 2.189 9.512 1.00 85.31 110 LYS A N 1
ATOM 910 C CA . LYS A 1 110 ? 9.739 0.741 9.434 1.00 85.31 110 LYS A CA 1
ATOM 911 C C . LYS A 1 110 ? 8.279 0.387 9.150 1.00 85.31 110 LYS A C 1
ATOM 913 O O . LYS A 1 110 ? 7.377 0.862 9.846 1.00 85.31 110 LYS A O 1
ATOM 918 N N . VAL A 1 111 ? 8.039 -0.463 8.156 1.00 85.00 111 VAL A N 1
ATOM 919 C CA . VAL A 1 111 ? 6.693 -0.914 7.781 1.00 85.00 111 VAL A CA 1
ATOM 920 C C . VAL A 1 111 ? 6.645 -2.435 7.880 1.00 85.00 111 VAL A C 1
ATOM 922 O O . VAL A 1 111 ? 7.352 -3.114 7.147 1.00 85.00 111 VAL A O 1
ATOM 925 N N . PRO A 1 112 ? 5.789 -3.017 8.738 1.00 85.88 112 PRO A N 1
ATOM 926 C CA . PRO A 1 112 ? 5.699 -4.468 8.843 1.00 85.88 112 PRO A CA 1
ATOM 927 C C . PRO A 1 112 ? 5.295 -5.117 7.510 1.00 85.88 112 PRO A C 1
ATOM 929 O O . PRO A 1 112 ? 4.295 -4.713 6.913 1.00 85.88 112 PRO A O 1
ATOM 932 N N . ILE A 1 113 ? 5.966 -6.205 7.109 1.00 85.50 113 ILE A N 1
ATOM 933 C CA . ILE A 1 113 ? 5.624 -7.012 5.913 1.00 85.50 113 ILE A CA 1
ATOM 934 C C . ILE A 1 113 ? 4.136 -7.369 5.873 1.00 85.50 113 ILE A C 1
ATOM 936 O O . ILE A 1 113 ? 3.491 -7.328 4.826 1.00 85.50 113 ILE A O 1
ATOM 940 N N . ARG A 1 114 ? 3.553 -7.695 7.032 1.00 82.62 114 ARG A N 1
ATOM 941 C CA . ARG A 1 114 ? 2.128 -8.029 7.149 1.00 82.62 114 ARG A CA 1
ATOM 942 C C . ARG A 1 114 ? 1.218 -6.897 6.661 1.00 82.62 114 ARG A C 1
ATOM 944 O O . ARG A 1 114 ? 0.167 -7.175 6.089 1.00 82.62 114 ARG A O 1
ATOM 951 N N . THR A 1 115 ? 1.615 -5.645 6.870 1.00 83.25 115 THR A N 1
ATOM 952 C CA . THR A 1 115 ? 0.894 -4.459 6.398 1.00 83.25 115 THR A CA 1
ATOM 953 C C . THR A 1 115 ? 0.950 -4.369 4.876 1.00 83.25 115 THR A C 1
ATOM 955 O O . THR A 1 115 ? -0.088 -4.185 4.246 1.00 83.25 115 THR A O 1
ATOM 958 N N . ILE A 1 116 ? 2.124 -4.600 4.283 1.00 83.50 116 ILE A N 1
ATOM 959 C CA . ILE A 1 116 ? 2.322 -4.615 2.825 1.00 83.50 116 ILE A CA 1
ATOM 960 C C . ILE A 1 116 ? 1.501 -5.740 2.186 1.00 83.50 116 ILE A C 1
ATOM 962 O O . ILE A 1 116 ? 0.756 -5.492 1.244 1.00 83.50 116 ILE A O 1
ATOM 966 N N . ARG A 1 117 ? 1.541 -6.956 2.751 1.00 84.00 117 ARG A N 1
ATOM 967 C CA . ARG A 1 117 ? 0.712 -8.096 2.314 1.00 84.00 117 ARG A CA 1
ATOM 968 C C . ARG A 1 117 ? -0.779 -7.785 2.360 1.00 84.00 117 ARG A C 1
ATOM 970 O O . ARG A 1 117 ? -1.499 -8.100 1.416 1.00 84.00 117 ARG A O 1
ATOM 977 N N . ARG A 1 118 ? -1.246 -7.173 3.455 1.00 82.88 118 ARG A N 1
ATOM 978 C CA . ARG A 1 118 ? -2.655 -6.789 3.601 1.00 82.88 118 ARG A CA 1
ATOM 979 C C . ARG A 1 118 ? -3.066 -5.825 2.492 1.00 82.88 118 ARG A C 1
ATOM 981 O O . ARG A 1 118 ? -4.056 -6.088 1.822 1.00 82.88 118 ARG A O 1
ATOM 988 N N . TYR A 1 119 ? -2.288 -4.768 2.271 1.00 81.88 119 TYR A N 1
ATOM 989 C CA . TYR A 1 119 ? -2.585 -3.789 1.229 1.00 81.88 119 TYR A CA 1
ATOM 990 C C . TYR A 1 119 ? -2.466 -4.366 -0.180 1.00 81.88 119 TYR A C 1
ATOM 992 O O . TYR A 1 119 ? -3.334 -4.115 -1.004 1.00 81.88 119 TYR A O 1
ATOM 1000 N N . GLY A 1 120 ? -1.469 -5.212 -0.440 1.00 77.94 120 GLY A N 1
ATOM 1001 C CA . GLY A 1 120 ? -1.362 -5.939 -1.702 1.00 77.94 120 GLY A CA 1
ATOM 1002 C C . GLY A 1 120 ? -2.623 -6.755 -1.997 1.00 77.94 120 GLY A C 1
ATOM 1003 O O . GLY A 1 120 ? -3.137 -6.696 -3.110 1.00 77.94 120 GLY A O 1
ATOM 1004 N N . LYS A 1 121 ? -3.174 -7.444 -0.987 1.00 79.00 121 LYS A N 1
ATOM 1005 C CA . LYS A 1 121 ? -4.434 -8.190 -1.115 1.00 79.00 121 LYS A CA 1
ATOM 1006 C C . LYS A 1 121 ? -5.646 -7.272 -1.310 1.00 79.00 121 LYS A C 1
ATOM 1008 O O . LYS A 1 121 ? -6.469 -7.555 -2.172 1.00 79.00 121 LYS A O 1
ATOM 1013 N N . GLU A 1 122 ? -5.755 -6.191 -0.535 1.00 77.50 122 GLU A N 1
ATOM 1014 C CA . GLU A 1 122 ? -6.830 -5.190 -0.681 1.00 77.50 122 GLU A CA 1
ATOM 1015 C C . GLU A 1 122 ? -6.836 -4.554 -2.079 1.00 77.50 122 GLU A C 1
ATOM 1017 O O . GLU A 1 122 ? -7.897 -4.233 -2.603 1.00 77.50 122 GLU A O 1
ATOM 1022 N N . CYS A 1 123 ? -5.664 -4.406 -2.697 1.00 71.88 123 CYS A N 1
ATOM 1023 C CA . CYS A 1 123 ? -5.513 -3.851 -4.036 1.00 71.88 123 CYS A CA 1
ATOM 1024 C C . CYS A 1 123 ? -5.542 -4.899 -5.162 1.00 71.88 123 CYS A C 1
ATOM 1026 O O . CYS A 1 123 ? -5.292 -4.544 -6.310 1.00 71.88 123 CYS A O 1
ATOM 1028 N N . GLY A 1 124 ? -5.814 -6.173 -4.860 1.00 70.06 124 GLY A N 1
ATOM 1029 C CA . GLY A 1 124 ? -5.907 -7.229 -5.874 1.00 70.06 124 GLY A CA 1
ATOM 1030 C C . GLY A 1 124 ? -4.576 -7.604 -6.536 1.00 70.06 124 GLY A C 1
ATOM 1031 O O . GLY A 1 124 ? -4.577 -8.212 -7.602 1.00 70.06 124 GLY A O 1
ATOM 1032 N N . ILE A 1 125 ? -3.434 -7.271 -5.927 1.00 71.50 125 ILE A N 1
ATOM 1033 C CA . ILE A 1 125 ? -2.127 -7.688 -6.440 1.00 71.50 125 ILE A CA 1
ATOM 1034 C C . ILE A 1 125 ? -1.969 -9.192 -6.204 1.00 71.50 125 ILE A C 1
ATOM 1036 O O . ILE A 1 125 ? -1.843 -9.654 -5.066 1.00 71.50 125 ILE A O 1
ATOM 1040 N N . THR A 1 126 ? -1.913 -9.962 -7.287 1.00 63.06 126 THR A N 1
ATOM 1041 C CA . THR A 1 126 ? -1.459 -11.354 -7.266 1.00 63.06 126 THR A CA 1
ATOM 1042 C C . THR A 1 126 ? 0.060 -11.398 -7.274 1.00 63.06 126 THR A C 1
ATOM 1044 O O . THR A 1 126 ? 0.710 -11.199 -8.299 1.00 63.06 126 THR A O 1
ATOM 1047 N N . TRP A 1 127 ? 0.628 -11.674 -6.107 1.00 67.88 127 TRP A N 1
ATOM 1048 C CA . TRP A 1 127 ? 2.056 -11.900 -5.942 1.00 67.88 127 TRP A CA 1
ATOM 1049 C C . TRP A 1 127 ? 2.379 -13.285 -6.489 1.00 67.88 127 TRP A C 1
ATOM 1051 O O . TRP A 1 127 ? 1.954 -14.294 -5.920 1.00 67.88 127 TRP A O 1
ATOM 1061 N N . LYS A 1 128 ? 3.084 -13.343 -7.621 1.00 60.53 128 LYS A N 1
ATOM 1062 C CA . LYS A 1 128 ? 3.560 -14.620 -8.153 1.00 60.53 128 LYS A CA 1
ATOM 1063 C C . LYS A 1 128 ? 4.539 -15.206 -7.140 1.00 60.53 128 LYS A C 1
ATOM 1065 O O . LYS A 1 128 ? 5.512 -14.546 -6.781 1.00 60.53 128 LYS A O 1
ATOM 1070 N N . LYS A 1 129 ? 4.278 -16.430 -6.669 1.00 54.19 129 LYS A N 1
ATOM 1071 C CA . LYS A 1 129 ? 5.316 -17.194 -5.974 1.00 54.19 129 LYS A CA 1
ATOM 1072 C C . LYS A 1 129 ? 6.489 -17.321 -6.952 1.00 54.19 129 LYS A C 1
ATOM 1074 O O . LYS A 1 129 ? 6.234 -17.689 -8.102 1.00 54.19 129 LYS A O 1
ATOM 1079 N N . PRO A 1 130 ? 7.731 -17.024 -6.540 1.00 48.84 130 PRO A N 1
ATOM 1080 C CA . PRO A 1 130 ? 8.867 -17.534 -7.280 1.00 48.84 130 PRO A CA 1
ATOM 1081 C C . PRO A 1 130 ? 8.692 -19.053 -7.286 1.00 48.84 130 PRO A C 1
ATOM 1083 O O . PRO A 1 130 ? 8.624 -19.663 -6.218 1.00 48.84 130 PRO A O 1
ATOM 1086 N N . SER A 1 131 ? 8.484 -19.652 -8.457 1.00 45.34 131 SER A N 1
ATOM 1087 C CA . SER A 1 131 ? 8.598 -21.101 -8.576 1.00 45.34 131 SER A CA 1
ATOM 1088 C C . SER A 1 131 ? 10.005 -21.460 -8.118 1.00 45.34 131 SER A C 1
ATOM 1090 O O . SER A 1 131 ? 10.956 -20.784 -8.525 1.00 45.34 131 SER A O 1
ATOM 1092 N N . GLU A 1 132 ? 10.123 -22.464 -7.244 1.00 43.28 132 GLU A N 1
ATOM 1093 C CA . GLU A 1 132 ? 11.411 -23.084 -6.944 1.00 43.28 132 GLU A CA 1
ATOM 1094 C C . GLU A 1 132 ? 12.144 -23.271 -8.262 1.00 43.28 132 GLU A C 1
ATOM 1096 O O . GLU A 1 132 ? 11.578 -23.775 -9.235 1.00 43.28 132 GLU A O 1
ATOM 1101 N N . ILE A 1 133 ? 13.365 -22.751 -8.301 1.00 44.06 133 ILE A N 1
ATOM 1102 C CA . ILE A 1 133 ? 14.269 -22.899 -9.423 1.00 44.06 133 ILE A CA 1
ATOM 1103 C C . ILE A 1 133 ? 14.440 -24.404 -9.596 1.00 44.06 133 ILE A C 1
ATOM 1105 O O . ILE A 1 133 ? 15.209 -25.042 -8.882 1.00 44.06 133 ILE A O 1
ATOM 1109 N N . THR A 1 134 ? 13.680 -24.970 -10.530 1.00 37.50 134 THR A N 1
ATOM 1110 C CA . THR A 1 134 ? 14.051 -26.201 -11.199 1.00 37.50 134 THR A CA 1
ATOM 1111 C C . THR A 1 134 ? 15.465 -25.935 -11.685 1.00 37.50 134 THR A C 1
ATOM 1113 O O . THR A 1 134 ? 15.721 -24.916 -12.335 1.00 37.50 134 THR A O 1
ATOM 1116 N N . SER A 1 135 ? 16.389 -26.766 -11.212 1.00 36.09 135 SER A N 1
ATOM 1117 C CA . SER A 1 135 ? 17.768 -26.875 -11.673 1.00 36.09 135 SER A CA 1
ATOM 1118 C C . SER A 1 135 ? 17.913 -26.351 -13.095 1.00 36.09 135 SER A C 1
ATOM 1120 O O . SER A 1 135 ? 17.200 -26.828 -13.973 1.00 36.09 135 SER A O 1
ATOM 1122 N N . ARG A 1 136 ? 18.802 -25.360 -13.271 1.00 39.62 136 ARG A N 1
ATOM 1123 C CA . ARG A 1 136 ? 19.256 -24.811 -14.555 1.00 39.62 136 ARG A CA 1
ATOM 1124 C C . ARG A 1 136 ? 19.212 -25.881 -15.644 1.00 39.62 136 ARG A C 1
ATOM 1126 O O . ARG A 1 136 ? 20.131 -26.681 -15.761 1.00 39.62 136 ARG A O 1
ATOM 1133 N N . ASP A 1 137 ? 18.134 -25.875 -16.405 1.00 34.78 137 ASP A N 1
ATOM 1134 C CA . ASP A 1 137 ? 18.057 -26.565 -17.672 1.00 34.78 137 ASP A CA 1
ATOM 1135 C C . ASP A 1 137 ? 18.460 -25.507 -18.701 1.00 34.78 137 ASP A C 1
ATOM 1137 O O . ASP A 1 137 ? 17.791 -24.475 -18.840 1.00 34.78 137 ASP A O 1
ATOM 1141 N N . ASP A 1 138 ? 19.605 -25.708 -19.355 1.00 43.75 138 ASP A N 1
ATOM 1142 C CA . ASP A 1 138 ? 20.233 -24.784 -20.318 1.00 43.75 138 ASP A CA 1
ATOM 1143 C C . ASP A 1 138 ? 19.382 -24.555 -21.592 1.00 43.75 138 ASP A C 1
ATOM 1145 O O . ASP A 1 138 ? 19.832 -23.973 -22.580 1.00 43.75 138 ASP A O 1
ATOM 1149 N N . THR A 1 139 ? 18.122 -24.990 -21.572 1.00 41.03 139 THR A N 1
ATOM 1150 C CA . THR A 1 139 ? 17.159 -24.973 -22.672 1.00 41.03 139 THR A CA 1
ATOM 1151 C C . THR A 1 139 ? 16.030 -23.944 -22.507 1.00 41.03 139 THR A C 1
ATOM 1153 O O . THR A 1 139 ? 15.273 -23.721 -23.453 1.00 41.03 139 THR A O 1
ATOM 1156 N N . GLN A 1 140 ? 15.928 -23.231 -21.376 1.00 41.22 140 GLN A N 1
ATOM 1157 C CA . GLN A 1 140 ? 15.015 -22.083 -21.235 1.00 41.22 140 GLN A CA 1
ATOM 1158 C C . GLN A 1 140 ? 15.691 -20.775 -21.702 1.00 41.22 140 GLN A C 1
ATOM 1160 O O . GLN A 1 140 ? 16.815 -20.477 -21.288 1.00 41.22 140 GLN A O 1
ATOM 1165 N N . PRO A 1 141 ? 15.030 -19.950 -22.541 1.00 41.28 141 PRO A N 1
ATOM 1166 C CA . PRO A 1 141 ? 15.614 -18.725 -23.070 1.00 41.28 141 PRO A CA 1
ATOM 1167 C C . PRO A 1 141 ? 15.869 -17.761 -21.912 1.00 41.28 141 PRO A C 1
ATOM 1169 O O . PRO A 1 141 ? 14.942 -17.294 -21.250 1.00 41.28 141 PRO A O 1
ATOM 1172 N N . THR A 1 142 ? 17.142 -17.469 -21.653 1.00 45.84 142 THR A N 1
ATOM 1173 C CA . THR A 1 142 ? 17.542 -16.489 -20.647 1.00 45.84 142 THR A CA 1
ATOM 1174 C C . THR A 1 142 ? 16.749 -15.195 -20.849 1.00 45.84 142 THR A C 1
ATOM 1176 O O . THR A 1 142 ? 16.550 -14.734 -21.973 1.00 45.84 142 THR A O 1
ATOM 1179 N N . ALA A 1 143 ? 16.317 -14.570 -19.749 1.00 49.25 143 ALA A N 1
ATOM 1180 C CA . ALA A 1 143 ? 15.578 -13.298 -19.730 1.00 49.25 143 ALA A CA 1
ATOM 1181 C C . ALA A 1 143 ? 16.294 -12.126 -20.453 1.00 49.25 143 ALA A C 1
ATOM 1183 O O . ALA A 1 143 ? 15.754 -11.026 -20.569 1.00 49.25 143 ALA A O 1
ATOM 1184 N N . TYR A 1 144 ? 17.491 -12.369 -20.987 1.00 51.75 144 TYR A N 1
ATOM 1185 C CA . TYR A 1 144 ? 18.137 -11.583 -22.020 1.00 51.75 144 TYR A CA 1
ATOM 1186 C C . TYR A 1 144 ? 18.320 -12.449 -23.265 1.00 51.75 144 TYR A C 1
ATOM 1188 O O . TYR A 1 144 ? 19.376 -13.053 -23.457 1.00 51.75 144 TYR A O 1
ATOM 1196 N N . ALA A 1 145 ? 17.325 -12.463 -24.152 1.00 55.59 145 ALA A N 1
ATOM 1197 C CA . ALA A 1 145 ? 17.579 -12.897 -25.519 1.00 55.59 145 ALA A CA 1
ATOM 1198 C C . ALA A 1 145 ? 18.812 -12.141 -26.039 1.00 55.59 145 ALA A C 1
ATOM 1200 O O . ALA A 1 145 ? 18.924 -10.924 -25.832 1.00 55.59 145 ALA A O 1
ATOM 1201 N N . LYS A 1 146 ? 19.755 -12.872 -26.650 1.00 62.78 146 LYS A N 1
ATOM 1202 C CA . LYS A 1 146 ? 20.993 -12.305 -27.199 1.00 62.78 146 LYS A CA 1
ATOM 1203 C C . LYS A 1 146 ? 20.632 -11.075 -28.029 1.00 62.78 146 LYS A C 1
ATOM 1205 O O . LYS A 1 146 ? 19.903 -11.177 -29.010 1.00 62.78 146 LYS A O 1
ATOM 1210 N N . ARG A 1 147 ? 21.083 -9.904 -27.578 1.00 67.12 147 ARG A N 1
ATOM 1211 C CA . ARG A 1 147 ? 20.756 -8.632 -28.216 1.00 67.12 147 ARG A CA 1
ATOM 1212 C C . ARG A 1 147 ? 21.755 -8.381 -29.333 1.00 67.12 147 ARG A C 1
ATOM 1214 O O . ARG A 1 147 ? 22.950 -8.263 -29.064 1.00 67.12 147 ARG A O 1
ATOM 1221 N N . TYR A 1 148 ? 21.241 -8.312 -30.549 1.00 77.44 148 TYR A N 1
ATOM 1222 C CA . TYR A 1 148 ? 21.992 -7.924 -31.730 1.00 77.44 148 TYR A CA 1
ATOM 1223 C C . TYR A 1 148 ? 21.636 -6.480 -32.044 1.00 77.44 148 TYR A C 1
ATOM 1225 O O . TYR A 1 148 ? 20.455 -6.143 -32.083 1.00 77.44 148 TYR A O 1
ATOM 1233 N N . ASP A 1 149 ? 22.648 -5.641 -32.224 1.00 81.12 149 ASP A N 1
ATOM 1234 C CA . ASP A 1 149 ? 22.444 -4.287 -32.729 1.00 81.12 149 ASP A CA 1
ATOM 1235 C C . ASP A 1 149 ? 22.927 -4.240 -34.184 1.00 81.12 149 ASP A C 1
ATOM 1237 O O . ASP A 1 149 ? 23.918 -4.890 -34.530 1.00 81.12 149 ASP A O 1
ATOM 1241 N N . PHE A 1 150 ? 22.240 -3.484 -35.035 1.00 82.62 150 PHE A N 1
ATOM 1242 C CA . PHE A 1 150 ? 22.527 -3.435 -36.468 1.00 82.62 150 PHE A CA 1
ATOM 1243 C C . PHE A 1 150 ? 22.772 -2.005 -36.938 1.00 82.62 150 PHE A C 1
ATOM 1245 O O . PHE A 1 150 ? 22.068 -1.072 -36.540 1.00 82.62 150 PHE A O 1
ATOM 1252 N N . VAL A 1 151 ? 23.754 -1.859 -37.824 1.00 86.00 151 VAL A N 1
ATOM 1253 C CA . VAL A 1 151 ? 23.968 -0.654 -38.624 1.00 86.00 151 VAL A CA 1
ATOM 1254 C C . VAL A 1 151 ? 24.075 -1.074 -40.078 1.00 86.00 151 VAL A C 1
ATOM 1256 O O . VAL A 1 151 ? 24.867 -1.954 -40.410 1.00 86.00 151 VAL A O 1
ATOM 1259 N N . GLY A 1 152 ? 23.293 -0.445 -40.944 1.00 88.44 152 GLY A N 1
ATOM 1260 C CA . GLY A 1 152 ? 23.340 -0.682 -42.377 1.00 88.44 152 GLY A CA 1
ATOM 1261 C C . GLY A 1 152 ? 23.258 0.613 -43.161 1.00 88.44 152 GLY A C 1
ATOM 1262 O O . GLY A 1 152 ? 22.683 1.595 -42.698 1.00 88.44 152 GLY A O 1
ATOM 1263 N N . ALA A 1 153 ? 23.829 0.592 -44.356 1.00 87.56 153 ALA A N 1
ATOM 1264 C CA . ALA A 1 153 ? 23.666 1.622 -45.363 1.00 87.56 153 ALA A CA 1
ATOM 1265 C C . ALA A 1 153 ? 22.911 1.034 -46.552 1.00 87.56 153 ALA A C 1
ATOM 1267 O O . ALA A 1 153 ? 23.255 -0.053 -47.031 1.00 87.56 153 ALA A O 1
ATOM 1268 N N . ILE A 1 154 ? 21.897 1.757 -47.016 1.00 88.00 154 ILE A N 1
ATOM 1269 C CA . ILE A 1 154 ? 21.112 1.394 -48.194 1.00 88.00 154 ILE A CA 1
ATOM 1270 C C . ILE A 1 154 ? 21.077 2.556 -49.193 1.00 88.00 154 ILE A C 1
ATOM 1272 O O . ILE A 1 154 ? 21.126 3.721 -48.793 1.00 88.00 154 ILE A O 1
ATOM 1276 N N . ASN A 1 155 ? 20.959 2.229 -50.477 1.00 85.81 155 ASN A N 1
ATOM 1277 C CA . ASN A 1 155 ? 20.589 3.161 -51.540 1.00 85.81 155 ASN A CA 1
ATOM 1278 C C . ASN A 1 155 ? 19.433 2.541 -52.335 1.00 85.81 155 ASN A C 1
ATOM 1280 O O . ASN A 1 155 ? 19.586 1.478 -52.941 1.00 85.81 155 ASN A O 1
ATOM 1284 N N . GLY A 1 156 ? 18.257 3.168 -52.276 1.00 84.00 156 GLY A N 1
ATOM 1285 C CA . GLY A 1 156 ? 17.027 2.592 -52.815 1.00 84.00 156 GLY A CA 1
ATOM 1286 C C . GLY A 1 156 ? 16.734 1.222 -52.194 1.00 84.00 156 GLY A C 1
ATOM 1287 O O . GLY A 1 156 ? 16.589 1.104 -50.978 1.00 84.00 156 GLY A O 1
ATOM 1288 N N . SER A 1 157 ? 16.665 0.186 -53.030 1.00 79.19 157 SER A N 1
ATOM 1289 C CA . SER A 1 157 ? 16.466 -1.209 -52.616 1.00 79.19 157 SER A CA 1
ATOM 1290 C C . SER A 1 157 ? 17.763 -1.965 -52.309 1.00 79.19 157 SER A C 1
ATOM 1292 O O . SER A 1 157 ? 17.700 -3.089 -51.817 1.00 79.19 157 SER A O 1
ATOM 1294 N N . GLN A 1 158 ? 18.933 -1.382 -52.583 1.00 81.50 158 GLN A N 1
ATOM 1295 C CA . GLN A 1 158 ? 20.213 -2.076 -52.469 1.00 81.50 158 GLN A CA 1
ATOM 1296 C C . GLN A 1 158 ? 20.861 -1.854 -51.102 1.00 81.50 158 GLN A C 1
ATOM 1298 O O . GLN A 1 158 ? 21.027 -0.720 -50.644 1.00 81.50 158 GLN A O 1
ATOM 1303 N N . SER A 1 159 ? 21.298 -2.944 -50.466 1.00 85.12 159 SER A N 1
ATOM 1304 C CA . SER A 1 159 ? 22.169 -2.880 -49.289 1.00 85.12 159 SER A CA 1
ATOM 1305 C C . SER A 1 159 ? 23.628 -2.689 -49.708 1.00 85.12 159 SER A C 1
ATOM 1307 O O . SER A 1 159 ? 24.182 -3.513 -50.432 1.00 85.12 159 SER A O 1
ATOM 1309 N N . ILE A 1 160 ? 24.256 -1.609 -49.236 1.00 84.94 160 ILE A N 1
ATOM 1310 C CA . ILE A 1 160 ? 25.642 -1.249 -49.573 1.00 84.94 160 ILE A CA 1
ATOM 1311 C C . ILE A 1 160 ? 26.617 -1.920 -48.607 1.00 84.94 160 ILE A C 1
ATOM 1313 O O . ILE A 1 160 ? 27.562 -2.596 -49.010 1.00 84.94 160 ILE A O 1
ATOM 1317 N N . ALA A 1 161 ? 26.396 -1.718 -47.311 1.00 86.25 161 ALA A N 1
ATOM 1318 C CA . ALA A 1 161 ? 27.231 -2.271 -46.258 1.00 86.25 161 ALA A CA 1
ATOM 1319 C C . ALA A 1 161 ? 26.399 -2.480 -44.998 1.00 86.25 161 ALA A C 1
ATOM 1321 O O . ALA A 1 161 ? 25.527 -1.673 -44.673 1.00 86.25 161 ALA A O 1
ATOM 1322 N N . CYS A 1 162 ? 26.709 -3.536 -44.252 1.00 86.25 162 CYS A N 1
ATOM 1323 C CA . CYS A 1 162 ? 26.056 -3.823 -42.987 1.00 86.25 162 CYS A CA 1
ATOM 1324 C C . CYS A 1 162 ? 27.038 -4.323 -41.929 1.00 86.25 162 CYS A C 1
ATOM 1326 O O . CYS A 1 162 ? 27.956 -5.088 -42.220 1.00 86.25 162 CYS A O 1
ATOM 1328 N N . MET A 1 163 ? 26.794 -3.940 -40.681 1.00 86.94 163 MET A N 1
ATOM 1329 C CA . MET A 1 163 ? 27.476 -4.441 -39.498 1.00 86.94 163 MET A CA 1
ATOM 1330 C C . MET A 1 163 ? 26.436 -4.931 -38.498 1.00 86.94 163 MET A C 1
ATOM 1332 O O . MET A 1 163 ? 25.514 -4.209 -38.122 1.00 86.94 163 MET A O 1
ATOM 1336 N N . THR A 1 164 ? 26.619 -6.165 -38.037 1.00 87.31 164 THR A N 1
ATOM 1337 C CA . THR A 1 164 ? 25.852 -6.730 -36.926 1.00 87.31 164 THR A CA 1
ATOM 1338 C C . THR A 1 164 ? 26.769 -6.822 -35.718 1.00 87.31 164 THR A C 1
ATOM 1340 O O . THR A 1 164 ? 27.784 -7.507 -35.777 1.00 87.31 164 THR A O 1
ATOM 1343 N N . LEU A 1 165 ? 26.418 -6.151 -34.625 1.00 83.75 165 LEU A N 1
ATOM 1344 C CA . LEU A 1 165 ? 27.124 -6.280 -33.356 1.00 83.75 165 LEU A CA 1
ATOM 1345 C C . LEU A 1 165 ? 26.538 -7.443 -32.571 1.00 83.75 165 LEU A C 1
ATOM 1347 O O . LEU A 1 165 ? 25.400 -7.382 -32.093 1.00 83.75 165 LEU A O 1
ATOM 1351 N N . THR A 1 166 ? 27.330 -8.499 -32.423 1.00 84.75 166 THR A N 1
ATOM 1352 C CA . THR A 1 166 ? 26.968 -9.633 -31.577 1.00 84.75 166 THR A CA 1
ATOM 1353 C C . THR A 1 166 ? 27.186 -9.294 -30.094 1.00 84.75 166 THR A C 1
ATOM 1355 O O . THR A 1 166 ? 27.912 -8.350 -29.757 1.00 84.75 166 THR A O 1
ATOM 1358 N N . PRO A 1 167 ? 26.598 -10.063 -29.159 1.00 81.38 167 PRO A N 1
ATOM 1359 C CA . PRO A 1 167 ? 26.917 -9.923 -27.738 1.00 81.38 167 PRO A CA 1
ATOM 1360 C C . PRO A 1 167 ? 28.417 -10.066 -27.431 1.00 81.38 167 PRO A C 1
ATOM 1362 O O . PRO A 1 167 ? 28.930 -9.385 -26.544 1.00 81.38 167 PRO A O 1
ATOM 1365 N N . GLU A 1 168 ? 29.122 -10.920 -28.176 1.00 82.06 168 GLU A N 1
ATOM 1366 C CA . GLU A 1 168 ? 30.562 -11.153 -28.030 1.00 82.06 168 GLU A CA 1
ATOM 1367 C C . GLU A 1 168 ? 31.367 -9.914 -28.437 1.00 82.06 168 GLU A C 1
ATOM 1369 O O . GLU A 1 168 ? 32.207 -9.456 -27.661 1.00 82.06 168 GLU A O 1
ATOM 1374 N N . ASP A 1 169 ? 31.041 -9.296 -29.578 1.00 83.94 169 ASP A N 1
ATOM 1375 C CA . ASP A 1 169 ? 31.683 -8.054 -30.036 1.00 83.94 169 ASP A CA 1
ATOM 1376 C C . ASP A 1 169 ? 31.467 -6.916 -29.042 1.00 83.94 169 ASP A C 1
ATOM 1378 O O . ASP A 1 169 ? 32.385 -6.169 -28.698 1.00 83.94 169 ASP A O 1
ATOM 1382 N N . ARG A 1 170 ? 30.246 -6.815 -28.512 1.00 81.81 170 ARG A N 1
ATOM 1383 C CA . ARG A 1 170 ? 29.894 -5.807 -27.513 1.00 81.81 170 ARG A CA 1
ATOM 1384 C C . ARG A 1 170 ? 30.676 -5.973 -26.218 1.00 81.81 170 ARG A C 1
ATOM 1386 O O . ARG A 1 170 ? 31.135 -4.975 -25.660 1.00 81.81 170 ARG A O 1
ATOM 1393 N N . ASN A 1 171 ? 30.840 -7.210 -25.754 1.00 82.81 171 ASN A N 1
ATOM 1394 C CA . ASN A 1 171 ? 31.639 -7.519 -24.572 1.00 82.81 171 ASN A CA 1
ATOM 1395 C C . ASN A 1 171 ? 33.123 -7.233 -24.823 1.00 82.81 171 ASN A C 1
ATOM 1397 O O . ASN A 1 171 ? 33.755 -6.555 -24.011 1.00 82.81 171 ASN A O 1
ATOM 1401 N N . LYS A 1 172 ? 33.653 -7.660 -25.976 1.00 84.00 172 LYS A N 1
ATOM 1402 C CA . LYS A 1 172 ? 35.039 -7.412 -26.393 1.00 84.00 172 LYS A CA 1
ATOM 1403 C C . LYS A 1 172 ? 35.352 -5.919 -26.443 1.00 84.00 172 LYS A C 1
ATOM 1405 O O . LYS A 1 172 ? 36.394 -5.487 -25.962 1.00 84.00 172 LYS A O 1
ATOM 1410 N N . TRP A 1 173 ? 34.439 -5.119 -26.987 1.00 81.56 173 TRP A N 1
ATOM 1411 C CA . TRP A 1 173 ? 34.615 -3.671 -27.122 1.00 81.56 173 TRP A CA 1
ATOM 1412 C C . TRP A 1 173 ? 34.139 -2.887 -25.893 1.00 81.56 173 TRP A C 1
ATOM 1414 O O . TRP A 1 173 ? 34.247 -1.662 -25.868 1.00 81.56 173 TRP A O 1
ATOM 1424 N N . ARG A 1 174 ? 33.615 -3.573 -24.867 1.00 83.50 174 ARG A N 1
ATOM 1425 C CA . ARG A 1 174 ? 33.033 -2.984 -23.649 1.00 83.50 174 ARG A CA 1
ATOM 1426 C C . ARG A 1 174 ? 31.972 -1.913 -23.946 1.00 83.50 174 ARG A C 1
ATOM 1428 O O . ARG A 1 174 ? 31.887 -0.888 -23.267 1.00 83.50 174 ARG A O 1
ATOM 1435 N N . ILE A 1 175 ? 31.131 -2.150 -24.953 1.00 79.31 175 ILE A N 1
ATOM 1436 C CA . ILE A 1 175 ? 30.062 -1.233 -25.372 1.00 79.31 175 ILE A CA 1
ATOM 1437 C C . ILE A 1 175 ? 28.670 -1.774 -25.034 1.00 79.31 175 ILE A C 1
ATOM 1439 O O . ILE A 1 175 ? 28.360 -2.956 -25.167 1.00 79.31 175 ILE A O 1
ATOM 1443 N N . LYS A 1 176 ? 27.777 -0.868 -24.621 1.00 75.00 176 LYS A N 1
ATOM 1444 C CA . LYS A 1 176 ? 26.376 -1.195 -24.293 1.00 75.00 176 LYS A CA 1
ATOM 1445 C C . LYS A 1 176 ? 25.440 -1.222 -25.516 1.00 75.00 176 LYS A C 1
ATOM 1447 O O . LYS A 1 176 ? 24.263 -1.527 -25.350 1.00 75.00 176 LYS A O 1
ATOM 1452 N N . GLY A 1 177 ? 25.946 -0.889 -26.703 1.00 77.62 177 GLY A N 1
ATOM 1453 C CA . GLY A 1 177 ? 25.225 -0.888 -27.978 1.00 77.62 177 GLY A CA 1
ATOM 1454 C C . GLY A 1 177 ? 25.901 0.016 -29.012 1.00 77.62 177 GLY A C 1
ATOM 1455 O O . GLY A 1 177 ? 26.976 0.562 -28.740 1.00 77.62 177 GLY A O 1
ATOM 1456 N N . VAL A 1 178 ? 25.262 0.206 -30.169 1.00 78.81 178 VAL A N 1
ATOM 1457 C CA . VAL A 1 178 ? 25.742 1.107 -31.231 1.00 78.81 178 VAL A CA 1
ATOM 1458 C C . VAL A 1 178 ? 25.730 2.556 -30.727 1.00 78.81 178 VAL A C 1
ATOM 1460 O O . VAL A 1 178 ? 24.677 3.144 -30.479 1.00 78.81 178 VAL A O 1
ATOM 1463 N N . ARG A 1 179 ? 26.919 3.137 -30.548 1.00 81.19 179 ARG A N 1
ATOM 1464 C CA . ARG A 1 179 ? 27.130 4.545 -30.163 1.00 81.19 179 ARG A CA 1
ATOM 1465 C C . ARG A 1 179 ? 27.727 5.324 -31.330 1.00 81.19 179 ARG A C 1
ATOM 1467 O O . ARG A 1 179 ? 28.361 4.718 -32.188 1.00 81.19 179 ARG A O 1
ATOM 1474 N N . GLN A 1 180 ? 27.649 6.656 -31.286 1.00 78.44 180 GLN A N 1
ATOM 1475 C CA . GLN A 1 180 ? 28.204 7.538 -32.323 1.00 78.44 180 GLN A CA 1
ATOM 1476 C C . GLN A 1 180 ? 29.647 7.186 -32.706 1.00 78.44 180 GLN A C 1
ATOM 1478 O O . GLN A 1 180 ? 29.972 7.108 -33.880 1.00 78.44 180 GLN A O 1
ATOM 1483 N N . ARG A 1 181 ? 30.508 6.885 -31.725 1.00 82.00 181 ARG A N 1
ATOM 1484 C CA . ARG A 1 181 ? 31.904 6.493 -31.982 1.00 82.00 181 ARG A CA 1
ATOM 1485 C C . ARG A 1 181 ? 32.029 5.203 -32.804 1.00 82.00 181 ARG A C 1
ATOM 1487 O O . ARG A 1 181 ? 32.928 5.100 -33.627 1.00 82.00 181 ARG A O 1
ATOM 1494 N N . VAL A 1 182 ? 31.148 4.232 -32.567 1.00 84.00 182 VAL A N 1
ATOM 1495 C CA . VAL A 1 182 ? 31.122 2.953 -33.296 1.00 84.00 182 VAL A CA 1
ATOM 1496 C C . VAL A 1 182 ? 30.588 3.166 -34.711 1.00 84.00 182 VAL A C 1
ATOM 1498 O O . VAL A 1 182 ? 31.152 2.620 -35.650 1.00 84.00 182 VAL A O 1
ATOM 1501 N N . ILE A 1 183 ? 29.562 4.011 -34.863 1.00 82.88 183 ILE A N 1
ATOM 1502 C CA . ILE A 1 183 ? 29.018 4.406 -36.170 1.00 82.88 183 ILE A CA 1
ATOM 1503 C C . ILE A 1 183 ? 30.088 5.132 -36.985 1.00 82.88 183 ILE A C 1
ATOM 1505 O O . ILE A 1 183 ? 30.383 4.703 -38.089 1.00 82.88 183 ILE A O 1
ATOM 1509 N N . ASN A 1 184 ? 30.719 6.170 -36.431 1.00 83.50 184 ASN A N 1
ATOM 1510 C CA . ASN A 1 184 ? 31.751 6.942 -37.126 1.00 83.50 184 ASN A CA 1
ATOM 1511 C C . ASN A 1 184 ? 32.912 6.048 -37.566 1.00 83.50 184 ASN A C 1
ATOM 1513 O O . ASN A 1 184 ? 33.344 6.133 -38.707 1.00 83.50 184 ASN A O 1
ATOM 1517 N N . LYS A 1 185 ? 33.371 5.149 -36.683 1.00 86.94 185 LYS A N 1
ATOM 1518 C CA . LYS A 1 185 ? 34.428 4.197 -37.024 1.00 86.94 185 LYS A CA 1
ATOM 1519 C C . LYS A 1 185 ? 34.011 3.269 -38.167 1.00 86.94 185 LYS A C 1
ATOM 1521 O O . LYS A 1 185 ? 34.761 3.108 -39.115 1.00 86.94 185 LYS A O 1
ATOM 1526 N N . TRP A 1 186 ? 32.809 2.698 -38.111 1.00 90.25 186 TRP A N 1
ATOM 1527 C CA . TRP A 1 186 ? 32.293 1.858 -39.193 1.00 90.25 186 TRP A CA 1
ATOM 1528 C C . TRP A 1 186 ? 32.109 2.634 -40.508 1.00 90.25 186 TRP A C 1
ATOM 1530 O O . TRP A 1 186 ? 32.399 2.102 -41.580 1.00 90.25 186 TRP A O 1
ATOM 1540 N N . ILE A 1 187 ? 31.690 3.903 -40.437 1.00 85.00 187 ILE A N 1
ATOM 1541 C CA . ILE A 1 187 ? 31.583 4.771 -41.612 1.00 85.00 187 ILE A CA 1
ATOM 1542 C C . ILE A 1 187 ? 32.956 4.938 -42.267 1.00 85.00 187 ILE A C 1
ATOM 1544 O O . ILE A 1 187 ? 33.080 4.711 -43.465 1.00 85.00 187 ILE A O 1
ATOM 1548 N N . THR A 1 188 ? 33.980 5.291 -41.490 1.00 90.06 188 THR A N 1
ATOM 1549 C CA . THR A 1 188 ? 35.339 5.497 -42.004 1.00 90.06 188 THR A CA 1
ATOM 1550 C C . THR A 1 188 ? 35.965 4.199 -42.518 1.00 90.06 188 THR A C 1
ATOM 1552 O O . THR A 1 188 ? 36.504 4.183 -43.621 1.00 90.06 188 THR A O 1
ATOM 1555 N N . ASP A 1 189 ? 35.868 3.112 -41.750 1.00 90.56 189 ASP A N 1
ATOM 1556 C CA . ASP A 1 189 ? 36.608 1.874 -42.020 1.00 90.56 189 ASP A CA 1
ATOM 1557 C C . ASP A 1 189 ? 35.926 0.989 -43.076 1.00 90.56 189 ASP A C 1
ATOM 1559 O O . ASP A 1 189 ? 36.584 0.186 -43.731 1.00 90.56 189 ASP A O 1
ATOM 1563 N N . THR A 1 190 ? 34.597 1.063 -43.211 1.00 90.25 190 THR A N 1
ATOM 1564 C CA . THR A 1 190 ? 33.818 0.114 -44.027 1.00 90.25 190 THR A CA 1
ATOM 1565 C C . THR A 1 190 ? 32.940 0.804 -45.061 1.00 90.25 190 THR A C 1
ATOM 1567 O O . THR A 1 190 ? 32.973 0.425 -46.231 1.00 90.25 190 THR A O 1
ATOM 1570 N N . LEU A 1 191 ? 32.154 1.807 -44.661 1.00 87.88 191 LEU A N 1
ATOM 1571 C CA . LEU A 1 191 ? 31.170 2.403 -45.564 1.00 87.88 191 LEU A CA 1
ATOM 1572 C C . LEU A 1 191 ? 31.816 3.315 -46.614 1.00 87.88 191 LEU A C 1
ATOM 1574 O O . LEU A 1 191 ? 31.559 3.134 -47.797 1.00 87.88 191 LEU A O 1
ATOM 1578 N N . ALA A 1 192 ? 32.668 4.262 -46.216 1.00 85.62 192 ALA A N 1
ATOM 1579 C CA . ALA A 1 192 ? 33.280 5.224 -47.134 1.00 85.62 192 ALA A CA 1
ATOM 1580 C C . ALA A 1 192 ? 34.077 4.551 -48.275 1.00 85.62 192 ALA A C 1
ATOM 1582 O O . ALA A 1 192 ? 33.874 4.928 -49.430 1.00 85.62 192 ALA A O 1
ATOM 1583 N N . PRO A 1 193 ? 34.887 3.498 -48.027 1.00 90.25 193 PRO A N 1
ATOM 1584 C CA . PRO A 1 193 ? 35.519 2.741 -49.108 1.00 90.25 193 PRO A CA 1
ATOM 1585 C C . PRO A 1 193 ? 34.510 2.071 -50.051 1.00 90.25 193 PRO A C 1
ATOM 1587 O O . PRO A 1 193 ? 34.716 2.059 -51.264 1.00 90.25 193 PRO A O 1
ATOM 1590 N N . ALA A 1 194 ? 33.413 1.525 -49.515 1.00 86.69 194 ALA A N 1
ATOM 1591 C CA . ALA A 1 194 ? 32.379 0.874 -50.316 1.00 86.69 194 ALA A CA 1
ATOM 1592 C C . ALA A 1 194 ? 31.628 1.874 -51.209 1.00 86.69 194 ALA A C 1
ATOM 1594 O O . ALA A 1 194 ? 31.376 1.573 -52.374 1.00 86.69 194 ALA A O 1
ATOM 1595 N N . ILE A 1 195 ? 31.332 3.067 -50.689 1.00 84.31 195 ILE A N 1
ATOM 1596 C CA . ILE A 1 195 ? 30.700 4.160 -51.440 1.00 84.31 195 ILE A CA 1
ATOM 1597 C C . ILE A 1 195 ? 31.602 4.610 -52.583 1.00 84.31 195 ILE A C 1
ATOM 1599 O O . ILE A 1 195 ? 31.167 4.619 -53.730 1.00 84.31 195 ILE A O 1
ATOM 1603 N N . ASN A 1 196 ? 32.867 4.913 -52.279 1.00 86.19 196 ASN A N 1
ATOM 1604 C CA . ASN A 1 196 ? 33.828 5.387 -53.274 1.00 86.19 196 ASN A CA 1
ATOM 1605 C C . ASN A 1 196 ? 34.036 4.359 -54.391 1.00 86.19 196 ASN A C 1
ATOM 1607 O O . ASN A 1 196 ? 34.149 4.727 -55.555 1.00 86.19 196 ASN A O 1
ATOM 1611 N N . ARG A 1 197 ? 34.044 3.060 -54.055 1.00 84.88 197 ARG A N 1
ATOM 1612 C CA . ARG A 1 197 ? 34.166 1.985 -55.050 1.00 84.88 197 ARG A CA 1
ATOM 1613 C C . ARG A 1 197 ? 32.953 1.898 -55.974 1.00 84.88 197 ARG A C 1
ATOM 1615 O O . ARG A 1 197 ? 33.104 1.542 -57.136 1.00 84.88 197 ARG A O 1
ATOM 1622 N N . LEU A 1 198 ? 31.757 2.133 -55.442 1.00 82.25 198 LEU A N 1
ATOM 1623 C CA . LEU A 1 198 ? 30.505 1.974 -56.181 1.00 82.25 198 LEU A CA 1
ATOM 1624 C C . LEU A 1 198 ? 30.036 3.277 -56.848 1.00 82.25 198 LEU A C 1
ATOM 1626 O O . LEU A 1 198 ? 29.081 3.230 -57.615 1.00 82.25 198 LEU A O 1
ATOM 1630 N N . ASN A 1 199 ? 30.707 4.403 -56.574 1.00 87.56 199 ASN A N 1
ATOM 1631 C CA . ASN A 1 199 ? 30.356 5.743 -57.048 1.00 87.56 199 ASN A CA 1
ATOM 1632 C C . ASN A 1 199 ? 28.868 6.067 -56.818 1.00 87.56 199 ASN A C 1
ATOM 1634 O O . ASN A 1 199 ? 28.139 6.439 -57.737 1.00 87.56 199 ASN A O 1
ATOM 1638 N N . ILE A 1 200 ? 28.408 5.817 -55.590 1.00 79.94 200 ILE A N 1
ATOM 1639 C CA . ILE A 1 200 ? 27.006 5.961 -55.198 1.00 79.94 200 ILE A CA 1
ATOM 1640 C C . ILE A 1 200 ? 26.792 7.293 -54.483 1.00 79.94 200 ILE A C 1
ATOM 1642 O O . ILE A 1 200 ? 27.403 7.539 -53.444 1.00 79.94 200 ILE A O 1
ATOM 1646 N N . ASP A 1 201 ? 25.808 8.051 -54.958 1.00 75.50 201 ASP A N 1
ATOM 1647 C CA . ASP A 1 201 ? 25.243 9.200 -54.254 1.00 75.50 201 ASP A CA 1
ATOM 1648 C C . ASP A 1 201 ? 23.883 8.834 -53.624 1.00 75.50 201 ASP A C 1
ATOM 1650 O O . ASP A 1 201 ? 23.185 7.943 -54.106 1.00 75.50 201 ASP A O 1
ATOM 1654 N N . ASN A 1 202 ? 23.492 9.538 -52.552 1.00 78.50 202 ASN A N 1
ATOM 1655 C CA . ASN A 1 202 ? 22.252 9.345 -51.770 1.00 78.50 202 ASN A CA 1
ATOM 1656 C C . ASN A 1 202 ? 22.171 8.029 -50.977 1.00 78.50 202 ASN A C 1
ATOM 1658 O O . ASN A 1 202 ? 21.674 7.004 -51.438 1.00 78.50 202 ASN A O 1
ATOM 1662 N N . ILE A 1 203 ? 22.615 8.081 -49.720 1.00 82.94 203 ILE A N 1
ATOM 1663 C CA . ILE A 1 203 ? 22.694 6.909 -48.844 1.00 82.94 203 ILE A CA 1
ATOM 1664 C C . ILE A 1 203 ? 21.903 7.154 -47.573 1.00 82.94 203 ILE A C 1
ATOM 1666 O O . ILE A 1 203 ? 22.079 8.167 -46.896 1.00 82.94 203 ILE A O 1
ATOM 1670 N N . TYR A 1 204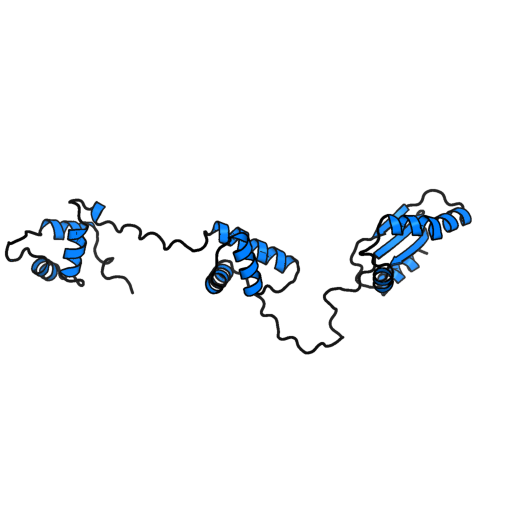 ? 21.081 6.175 -47.210 1.00 82.50 204 TYR A N 1
ATOM 1671 C CA . TYR A 1 204 ? 20.336 6.178 -45.963 1.00 82.50 204 TYR A CA 1
ATOM 1672 C C . TYR A 1 204 ? 20.996 5.238 -44.961 1.00 82.50 204 TYR A C 1
ATOM 1674 O O . TYR A 1 204 ? 21.276 4.074 -45.255 1.00 82.50 204 TYR A O 1
ATOM 1682 N N . LEU A 1 205 ? 21.228 5.752 -43.754 1.00 82.44 205 LEU A N 1
ATOM 1683 C CA . LEU A 1 205 ? 21.735 4.970 -42.635 1.00 82.44 205 LEU A CA 1
ATOM 1684 C C . LEU A 1 205 ? 20.572 4.424 -41.812 1.00 82.44 205 LEU A C 1
ATOM 1686 O O . LEU A 1 205 ? 19.772 5.178 -41.262 1.00 82.44 205 LEU A O 1
ATOM 1690 N N . ILE A 1 206 ? 20.525 3.104 -41.675 1.00 80.88 206 ILE A N 1
ATOM 1691 C CA . ILE A 1 206 ? 19.579 2.405 -40.814 1.00 80.88 206 ILE A CA 1
ATOM 1692 C C . ILE A 1 206 ? 20.329 1.963 -39.565 1.00 80.88 206 ILE A C 1
ATOM 1694 O O . ILE A 1 206 ? 21.275 1.179 -39.630 1.00 80.88 206 ILE A O 1
ATOM 1698 N N . CYS A 1 207 ? 19.893 2.467 -38.416 1.00 76.94 207 CYS A N 1
ATOM 1699 C CA . CYS A 1 207 ? 20.387 2.045 -37.112 1.00 76.94 207 CYS A CA 1
ATOM 1700 C C . CYS A 1 207 ? 19.230 1.434 -36.337 1.00 76.94 207 CYS A C 1
ATOM 1702 O O . CYS A 1 207 ? 18.346 2.162 -35.878 1.00 76.94 207 CYS A O 1
ATOM 1704 N N . ASP A 1 208 ? 19.246 0.116 -36.164 1.00 68.12 208 ASP A N 1
ATOM 1705 C CA . ASP A 1 208 ? 18.225 -0.540 -35.364 1.00 68.12 208 ASP A CA 1
ATOM 1706 C C . ASP A 1 208 ? 18.695 -0.700 -33.912 1.00 68.12 208 ASP A C 1
ATOM 1708 O O . ASP A 1 208 ? 19.742 -1.285 -33.626 1.00 68.12 208 ASP A O 1
ATOM 1712 N N . LYS A 1 209 ? 17.904 -0.152 -32.983 1.00 55.50 209 LYS A N 1
ATOM 1713 C CA . LYS A 1 209 ? 18.049 -0.360 -31.529 1.00 55.50 209 LYS A CA 1
ATOM 1714 C C . LYS A 1 209 ? 17.120 -1.468 -31.012 1.00 55.50 209 LYS A C 1
ATOM 1716 O O . LYS A 1 209 ? 17.068 -1.709 -29.791 1.00 55.50 209 LYS A O 1
ATOM 1721 N N . SER A 1 210 ? 16.338 -2.085 -31.898 1.00 42.62 210 SER A N 1
ATOM 1722 C CA . SER A 1 210 ? 15.311 -3.055 -31.554 1.00 42.62 210 SER A CA 1
ATOM 1723 C C . SER A 1 210 ? 15.915 -4.359 -31.044 1.00 42.62 210 SER A C 1
ATOM 1725 O O . SER A 1 210 ? 17.062 -4.728 -31.294 1.00 42.62 210 SER A O 1
ATOM 1727 N N . ARG A 1 211 ? 15.132 -5.046 -30.215 1.00 42.88 211 ARG A N 1
ATOM 1728 C CA . ARG A 1 211 ? 15.455 -6.380 -29.721 1.00 42.88 211 ARG A CA 1
ATOM 1729 C C . ARG A 1 211 ? 15.106 -7.365 -30.837 1.00 42.88 211 ARG A C 1
ATOM 1731 O O . ARG A 1 211 ? 14.030 -7.950 -30.821 1.00 42.88 211 ARG A O 1
ATOM 1738 N N . ALA A 1 212 ? 15.980 -7.519 -31.827 1.00 42.94 212 ALA A N 1
ATOM 1739 C CA . ALA A 1 212 ? 15.782 -8.529 -32.858 1.00 42.94 212 ALA A CA 1
ATOM 1740 C C . ALA A 1 212 ? 16.027 -9.919 -32.245 1.00 42.94 212 ALA A C 1
ATOM 1742 O O . ALA A 1 212 ? 17.152 -10.288 -31.912 1.00 42.94 212 ALA A O 1
ATOM 1743 N N . HIS A 1 213 ? 14.945 -10.671 -32.035 1.00 44.94 213 HIS A N 1
ATOM 1744 C CA . HIS A 1 213 ? 14.948 -11.927 -31.281 1.00 44.94 213 HIS A CA 1
ATOM 1745 C C . HIS A 1 213 ? 15.365 -13.163 -32.096 1.00 44.94 213 HIS A C 1
ATOM 1747 O O . HIS A 1 213 ? 15.409 -14.255 -31.534 1.00 44.94 213 HIS A O 1
ATOM 1753 N N . ASN A 1 214 ? 15.686 -13.042 -33.392 1.00 49.09 214 ASN A N 1
ATOM 1754 C CA . ASN A 1 214 ? 16.026 -14.217 -34.194 1.00 49.09 214 ASN A CA 1
ATOM 1755 C C . ASN A 1 214 ? 17.067 -13.940 -35.294 1.00 49.09 214 ASN A C 1
ATOM 1757 O O . ASN A 1 214 ? 16.808 -13.224 -36.262 1.00 49.09 214 ASN A O 1
ATOM 1761 N N . LYS A 1 215 ? 18.246 -14.559 -35.146 1.00 47.75 215 LYS A N 1
ATOM 1762 C CA . LYS A 1 215 ? 19.397 -14.454 -36.060 1.00 47.75 215 LYS A CA 1
ATOM 1763 C C . LYS A 1 215 ? 19.060 -14.948 -37.476 1.00 47.75 215 LYS A C 1
ATOM 1765 O O . LYS A 1 215 ? 19.567 -14.386 -38.440 1.00 47.75 215 LYS A O 1
ATOM 1770 N N . ALA A 1 216 ? 18.201 -15.963 -37.612 1.00 50.97 216 ALA A N 1
ATOM 1771 C CA . ALA A 1 216 ? 17.885 -16.587 -38.900 1.00 50.97 216 ALA A CA 1
ATOM 1772 C C . ALA A 1 216 ? 17.033 -15.684 -39.812 1.00 50.97 216 ALA A C 1
ATOM 1774 O O . ALA A 1 216 ? 17.413 -15.438 -40.955 1.00 50.97 216 ALA A O 1
ATOM 1775 N N . ASN A 1 217 ? 15.947 -15.115 -39.281 1.00 48.47 217 ASN A N 1
ATOM 1776 C CA . ASN A 1 217 ? 15.018 -14.285 -40.058 1.00 48.47 217 ASN A CA 1
ATOM 1777 C C . ASN A 1 217 ? 15.646 -12.952 -40.483 1.00 48.47 217 ASN A C 1
ATOM 1779 O O . ASN A 1 217 ? 15.390 -12.473 -41.581 1.00 48.47 217 ASN A O 1
ATOM 1783 N N . MET A 1 218 ? 16.508 -12.366 -39.644 1.00 50.97 218 MET A N 1
ATOM 1784 C CA . MET A 1 218 ? 17.193 -11.109 -39.964 1.00 50.97 218 MET A CA 1
ATOM 1785 C C . MET A 1 218 ? 18.264 -11.306 -41.047 1.00 50.97 218 MET A C 1
ATOM 1787 O O . MET A 1 218 ? 18.355 -10.511 -41.979 1.00 50.97 218 MET A O 1
ATOM 1791 N N . ILE A 1 219 ? 19.039 -12.396 -40.966 1.00 51.25 219 ILE A N 1
ATOM 1792 C CA . ILE A 1 219 ? 20.009 -12.759 -42.009 1.00 51.25 219 ILE A CA 1
ATOM 1793 C C . ILE A 1 219 ? 19.288 -13.098 -43.320 1.00 51.25 219 ILE A C 1
ATOM 1795 O O . ILE A 1 219 ? 19.777 -12.720 -44.381 1.00 51.25 219 ILE A O 1
ATOM 1799 N N . GLN A 1 220 ? 18.131 -13.766 -43.273 1.00 51.41 220 GLN A N 1
ATOM 1800 C CA . GLN A 1 220 ? 17.310 -14.009 -44.463 1.00 51.41 220 GLN A CA 1
ATOM 1801 C C . GLN A 1 220 ? 16.736 -12.717 -45.053 1.00 51.41 220 GLN A C 1
ATOM 1803 O O . GLN A 1 220 ? 16.860 -12.529 -46.255 1.00 51.41 220 GLN A O 1
ATOM 1808 N N . ALA A 1 221 ? 16.193 -11.799 -44.248 1.00 50.72 221 ALA A N 1
ATOM 1809 C CA . ALA A 1 221 ? 15.648 -10.528 -44.734 1.00 50.72 221 ALA A CA 1
ATOM 1810 C C . ALA A 1 221 ? 16.720 -9.636 -45.390 1.00 50.72 221 ALA A C 1
ATOM 1812 O O . ALA A 1 221 ? 16.490 -9.072 -46.454 1.00 50.72 221 ALA A O 1
ATOM 1813 N N . LEU A 1 222 ? 17.922 -9.572 -44.806 1.00 47.00 222 LEU A N 1
ATOM 1814 C CA . LEU A 1 222 ? 19.054 -8.833 -45.380 1.00 47.00 222 LEU A CA 1
ATOM 1815 C C . LEU A 1 222 ? 19.631 -9.502 -46.637 1.00 47.00 222 LEU A C 1
ATOM 1817 O O . LEU A 1 222 ? 20.187 -8.821 -47.492 1.00 47.00 222 LEU A O 1
ATOM 1821 N N . ARG A 1 223 ? 19.511 -10.830 -46.764 1.00 47.78 223 ARG A N 1
ATOM 1822 C CA . ARG A 1 223 ? 19.902 -11.569 -47.977 1.00 47.78 223 ARG A CA 1
ATOM 1823 C C . ARG A 1 223 ? 18.836 -11.531 -49.073 1.00 47.78 223 ARG A C 1
ATOM 1825 O O . ARG A 1 223 ? 19.205 -11.674 -50.230 1.00 47.78 223 ARG A O 1
ATOM 1832 N N . ALA A 1 224 ? 17.564 -11.362 -48.710 1.00 50.41 224 ALA A N 1
ATOM 1833 C CA . ALA A 1 224 ? 16.432 -11.259 -49.629 1.00 50.41 224 ALA A CA 1
ATOM 1834 C C . ALA A 1 224 ? 16.305 -9.867 -50.273 1.00 50.41 224 ALA A C 1
ATOM 1836 O O . ALA A 1 224 ? 15.668 -9.744 -51.309 1.00 50.41 224 ALA A O 1
ATOM 1837 N N . GLY A 1 225 ? 16.924 -8.836 -49.685 1.00 42.75 225 GLY A N 1
ATOM 1838 C CA . GLY A 1 225 ? 17.099 -7.508 -50.293 1.00 42.75 225 GLY A CA 1
ATOM 1839 C C . GLY A 1 225 ? 18.341 -7.392 -51.190 1.00 42.75 225 GLY A C 1
ATOM 1840 O O . GLY A 1 225 ? 18.971 -6.336 -51.213 1.00 42.75 225 GLY A O 1
ATOM 1841 N N . LYS A 1 226 ? 18.737 -8.488 -51.846 1.00 36.66 226 LYS A N 1
ATOM 1842 C CA . LYS A 1 226 ? 19.739 -8.508 -52.918 1.00 36.66 226 LYS A CA 1
ATOM 1843 C C . LYS A 1 226 ? 19.053 -8.530 -54.272 1.00 36.66 226 LYS A C 1
ATOM 1845 O O . LYS A 1 226 ? 18.047 -9.262 -54.379 1.00 36.66 226 LYS A O 1
#

Radius of gyration: 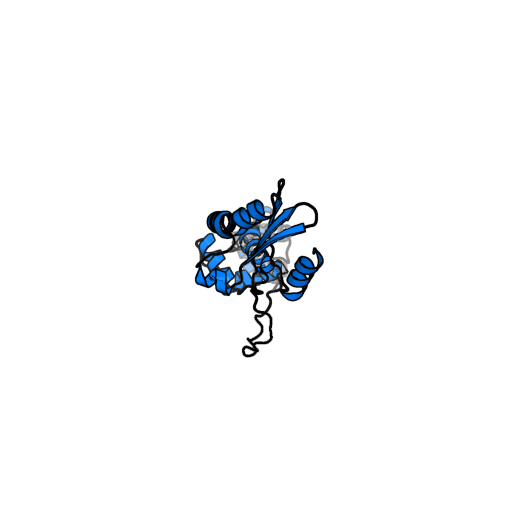37.86 Å; chains: 1; bounding box: 72×44×105 Å